Protein AF-A0A6A6Y8Z4-F1 (afdb_monomer)

Organism: NCBI:txid574789

Secondary structure (DSSP, 8-state):
-TTTTT--SHHHHHHHHHHHHHHHHHT---S-THHHHHHHHHHHHHHHHHHHH-S-EETTEEGGGHHHHTT-EESS--EE-TTS-TTSGGGEES-EE-TT-GGG-GGGGG-S-S-SEEE--SEEEES-TTS-EEEE----TTS-EE---TTSPPP-GGGT--TTS-S-EEEEEEEE-TT-EEEEEEETTEEEEEEEEE-TTS-EEEEESS-GGGS--TTSSSEEEEEEEEEE---PPPTTPPPPSSTT---SSEEEEETTEEEEEEEE-SS-TTTS---TT-EEEEEEEEEETTEEEEEEEEEEEHHHHHHT--EEEEEE-

pLDDT: mean 86.54, std 10.61, range [52.91, 98.44]

Solvent-accessible surface area (backbone atoms only — not comparable to full-atom values): 17840 Å² total; per-residue (Å²): 111,77,88,58,63,85,45,61,33,56,62,62,33,44,44,53,48,48,49,49,52,31,54,59,32,58,61,66,77,73,94,49,78,69,48,57,59,53,48,49,56,50,49,55,51,51,50,51,42,27,66,45,40,50,59,53,71,54,72,88,32,47,55,75,49,37,68,63,56,58,47,50,29,48,61,49,78,71,44,85,33,87,94,34,56,58,70,33,72,70,12,40,47,44,27,36,38,52,69,80,43,58,71,35,26,67,60,59,80,73,46,91,59,78,55,49,36,32,40,63,39,49,45,39,38,34,41,33,71,94,54,67,41,71,54,69,41,66,83,43,91,78,50,50,48,45,46,48,76,82,85,61,88,70,77,72,57,76,82,70,58,61,44,82,62,66,34,50,29,35,59,30,45,33,32,72,36,59,57,39,46,70,46,65,39,72,54,98,91,40,77,43,48,35,17,43,27,25,42,75,84,75,43,52,34,12,32,31,38,35,43,49,89,81,47,78,68,42,82,46,97,65,56,43,30,37,35,53,33,30,28,47,58,48,74,86,67,62,95,75,76,73,86,67,89,53,46,73,44,31,38,69,75,40,42,41,61,54,96,87,24,43,39,77,91,53,64,46,81,51,46,43,72,91,83,44,80,88,50,47,67,33,41,33,37,26,38,32,33,39,55,55,97,90,34,31,40,49,77,45,33,32,39,37,30,47,69,60,48,59,74,57,62,60,38,81,44,80,44,42,60

Mean predicted aligned error: 6.18 Å

Radius of gyration: 18.85 Å; Cα contacts (8 Å, |Δi|>4): 647; chains: 1; bounding box: 50×47×45 Å

Foldseek 3Di:
DVQLVPQQACLSLVVQLQLLQQVLLAVLDDDDPVNVVSVVVSVVSLVSSCVRHDADADQSFGLLPNLQQLQKFALDDWDAQPVGAQSHPNRIRHGIGRLPNQSLEVQNVPDPQLAFKEWQFQWKWAAAPVDIDIRGPDDDVRPSYHYDDPPDDDDPCVVVDHRHQRWIKTKFWKFWCAQKDWAFDADPVGTFQKTFIAHNVRFGFKMWRGGRVLDDDSNDPWTKMWTFTIFGFADDADPDDDDDPRQNREYHERWTNDPSHTDHPDHDDGGDCVVAPDDRGQKTKIFIWIDDPNAIRGSTIMIGGNVSVVVSPIDIDMHTD

Structure (mmCIF, N/CA/C/O backbone):
data_AF-A0A6A6Y8Z4-F1
#
_entry.id   AF-A0A6A6Y8Z4-F1
#
loop_
_atom_site.group_PDB
_atom_site.id
_atom_site.type_symbol
_atom_site.label_atom_id
_atom_site.label_alt_id
_atom_site.label_comp_id
_atom_site.label_asym_id
_atom_site.label_entity_id
_atom_site.label_seq_id
_atom_site.pdbx_PDB_ins_code
_atom_site.Cartn_x
_atom_site.Cartn_y
_atom_site.Cartn_z
_atom_site.occupancy
_atom_site.B_iso_or_equiv
_atom_site.auth_seq_id
_atom_site.auth_comp_id
_atom_site.auth_asym_id
_atom_site.auth_atom_id
_atom_site.pdbx_PDB_model_num
ATOM 1 N N . ASP A 1 1 ? 24.568 -4.209 -11.365 1.00 60.62 1 ASP A N 1
ATOM 2 C CA . ASP A 1 1 ? 24.314 -5.175 -10.286 1.00 60.62 1 ASP A CA 1
ATOM 3 C C . ASP A 1 1 ? 24.012 -6.552 -10.889 1.00 60.62 1 ASP A C 1
ATOM 5 O O . ASP A 1 1 ? 23.062 -6.636 -11.668 1.00 60.62 1 ASP A O 1
ATOM 9 N N . PRO A 1 2 ? 24.816 -7.594 -10.595 1.00 61.72 2 PRO A N 1
ATOM 10 C CA . PRO A 1 2 ? 24.561 -8.973 -11.021 1.00 61.72 2 PRO A CA 1
ATOM 11 C C . PRO A 1 2 ? 23.195 -9.511 -10.574 1.00 61.72 2 PRO A C 1
ATOM 13 O O . PRO A 1 2 ? 22.656 -10.394 -11.227 1.00 61.72 2 PRO A O 1
ATOM 16 N N . ALA A 1 3 ? 22.614 -8.973 -9.494 1.00 70.94 3 ALA A N 1
ATOM 17 C CA . ALA A 1 3 ? 21.293 -9.381 -9.014 1.00 70.94 3 ALA A CA 1
ATOM 18 C C . ALA A 1 3 ? 20.148 -8.981 -9.965 1.00 70.94 3 ALA A C 1
ATOM 20 O O . ALA A 1 3 ? 19.084 -9.588 -9.927 1.00 70.94 3 ALA A O 1
ATOM 21 N N . ILE A 1 4 ? 20.371 -7.985 -10.831 1.00 81.81 4 ILE A N 1
ATOM 22 C CA . ILE A 1 4 ? 19.391 -7.494 -11.817 1.00 81.81 4 ILE A CA 1
ATOM 23 C C . ILE A 1 4 ? 19.606 -8.169 -13.187 1.00 81.81 4 ILE A C 1
ATOM 25 O O . ILE A 1 4 ? 18.744 -8.126 -14.066 1.00 81.81 4 ILE A O 1
ATOM 29 N N . GLU A 1 5 ? 20.760 -8.807 -13.401 1.00 79.75 5 GLU A N 1
ATOM 30 C CA . GLU A 1 5 ? 21.051 -9.525 -14.643 1.00 79.75 5 GLU A CA 1
ATOM 31 C C . GLU A 1 5 ? 20.187 -10.789 -14.747 1.00 79.75 5 GLU A C 1
ATOM 33 O O . GLU A 1 5 ? 20.306 -11.713 -13.949 1.00 79.75 5 GLU A O 1
ATOM 38 N N . GLY A 1 6 ? 19.301 -10.827 -15.748 1.00 80.38 6 GLY A N 1
ATOM 39 C CA . GLY A 1 6 ? 18.381 -11.947 -15.985 1.00 80.38 6 GLY A CA 1
ATOM 40 C C . GLY A 1 6 ? 16.959 -11.738 -15.453 1.00 80.38 6 GLY A C 1
ATOM 41 O O . GLY A 1 6 ? 16.079 -12.543 -15.757 1.00 80.38 6 GLY A O 1
ATOM 42 N N . VAL A 1 7 ? 16.702 -10.644 -14.731 1.00 88.19 7 VAL A N 1
ATOM 43 C CA . VAL A 1 7 ? 15.339 -10.208 -14.400 1.00 88.19 7 VAL A CA 1
ATOM 44 C C . VAL A 1 7 ? 14.656 -9.742 -15.687 1.00 88.19 7 VAL A C 1
ATOM 46 O O . VAL A 1 7 ? 15.211 -8.906 -16.392 1.00 88.19 7 VAL A O 1
ATOM 49 N N . SER A 1 8 ? 13.487 -10.295 -16.017 1.00 88.31 8 SER A N 1
ATOM 50 C CA . SER A 1 8 ? 12.768 -9.996 -17.274 1.00 88.31 8 SER A CA 1
ATOM 51 C C . SER A 1 8 ? 11.246 -9.901 -17.126 1.00 88.31 8 SER A C 1
ATOM 53 O O . SER A 1 8 ? 10.531 -9.688 -18.105 1.00 88.31 8 SER A O 1
ATOM 55 N N . ASP A 1 9 ? 10.743 -10.054 -15.903 1.00 88.38 9 ASP A N 1
ATOM 56 C CA . ASP A 1 9 ? 9.337 -9.900 -15.560 1.00 88.38 9 ASP A CA 1
ATOM 57 C C . ASP A 1 9 ? 9.202 -9.228 -14.193 1.00 88.38 9 ASP A C 1
ATOM 59 O O . ASP A 1 9 ? 10.132 -9.220 -13.383 1.00 88.38 9 ASP A O 1
ATOM 63 N N . TRP A 1 10 ? 8.023 -8.670 -13.927 1.00 89.44 10 TRP A N 1
ATOM 64 C CA . TRP A 1 10 ? 7.759 -7.964 -12.678 1.00 89.44 10 TRP A CA 1
ATOM 65 C C . TRP A 1 10 ? 7.579 -8.872 -11.461 1.00 89.44 10 TRP A C 1
ATOM 67 O O . TRP A 1 10 ? 7.542 -8.351 -10.354 1.00 89.44 10 TRP A O 1
ATOM 77 N N . PHE A 1 11 ? 7.503 -10.198 -11.607 1.00 87.19 11 PHE A N 1
ATOM 78 C CA . PHE A 1 11 ? 7.512 -11.072 -10.433 1.00 87.19 11 PHE A CA 1
ATOM 79 C C . PHE A 1 11 ? 8.906 -11.078 -9.799 1.00 87.19 11 PHE A C 1
ATOM 81 O O . PHE A 1 11 ? 9.046 -10.764 -8.621 1.00 87.19 11 PHE A O 1
ATOM 88 N N . ALA A 1 12 ? 9.946 -11.349 -10.592 1.00 88.19 12 ALA A N 1
ATOM 89 C CA . ALA A 1 12 ? 11.328 -11.229 -10.128 1.00 88.19 12 ALA A CA 1
ATOM 90 C C . ALA A 1 12 ? 11.746 -9.757 -9.951 1.00 88.19 12 ALA A C 1
ATOM 92 O O . ALA A 1 12 ? 12.462 -9.409 -9.015 1.00 88.19 12 ALA A O 1
ATOM 93 N N . GLY A 1 13 ? 11.272 -8.876 -10.835 1.00 92.00 13 GLY A N 1
ATOM 94 C CA . GLY A 1 13 ? 11.601 -7.454 -10.806 1.00 92.00 13 GLY A CA 1
ATOM 95 C C . GLY A 1 13 ? 11.078 -6.739 -9.570 1.00 92.00 13 GLY A C 1
ATOM 96 O O . GLY A 1 13 ? 11.791 -5.901 -9.018 1.00 92.00 13 GLY A O 1
ATOM 97 N N . PHE A 1 14 ? 9.877 -7.087 -9.095 1.00 93.12 14 PHE A N 1
ATOM 98 C CA . PHE A 1 14 ? 9.344 -6.475 -7.884 1.00 93.12 14 PHE A CA 1
ATOM 99 C C . PHE A 1 14 ? 10.082 -6.935 -6.621 1.00 93.12 14 PHE A C 1
ATOM 101 O O . PHE A 1 14 ? 10.320 -6.106 -5.746 1.00 93.12 14 PHE A O 1
ATOM 108 N N . ASP A 1 15 ? 10.537 -8.192 -6.555 1.00 91.19 15 ASP A N 1
ATOM 109 C CA . ASP A 1 15 ? 11.403 -8.650 -5.461 1.00 91.19 15 ASP A CA 1
ATOM 110 C C . ASP A 1 15 ? 12.705 -7.824 -5.404 1.00 91.19 15 ASP A C 1
ATOM 112 O O . ASP A 1 15 ? 13.049 -7.250 -4.366 1.00 91.19 15 ASP A O 1
ATOM 116 N N . CYS A 1 16 ? 13.385 -7.654 -6.546 1.00 92.69 16 CYS A N 1
ATOM 117 C CA . CYS A 1 16 ? 14.573 -6.799 -6.628 1.00 92.69 16 CYS A CA 1
ATOM 118 C C . CYS A 1 16 ? 14.271 -5.344 -6.236 1.00 92.69 16 CYS A C 1
ATOM 120 O O . CYS A 1 16 ? 15.018 -4.737 -5.467 1.00 92.69 16 CYS A O 1
ATOM 122 N N . TYR A 1 17 ? 13.166 -4.786 -6.731 1.00 95.06 17 TYR A N 1
ATOM 123 C CA . TYR A 1 17 ? 12.719 -3.435 -6.401 1.00 95.06 17 TYR A CA 1
ATOM 124 C C . TYR A 1 17 ? 12.471 -3.262 -4.892 1.00 95.06 17 TYR A C 1
ATOM 126 O O . TYR A 1 17 ? 12.982 -2.316 -4.288 1.00 95.06 17 TYR A O 1
ATOM 134 N N . ASN A 1 18 ? 11.754 -4.192 -4.255 1.00 94.62 18 ASN A N 1
ATOM 135 C CA . ASN A 1 18 ? 11.492 -4.186 -2.816 1.00 94.62 18 ASN A CA 1
ATOM 136 C C . ASN A 1 18 ? 12.805 -4.232 -2.015 1.00 94.62 18 ASN A C 1
ATOM 138 O O . ASN A 1 18 ? 13.004 -3.430 -1.095 1.00 94.62 18 ASN A O 1
ATOM 142 N N . GLN A 1 19 ? 13.739 -5.110 -2.397 1.00 92.56 19 GLN A N 1
ATOM 143 C CA . GLN A 1 19 ? 15.064 -5.193 -1.777 1.00 92.56 19 GLN A CA 1
ATOM 144 C C . GLN A 1 19 ? 15.838 -3.875 -1.881 1.00 92.56 19 GLN A C 1
ATOM 146 O O . GLN A 1 19 ? 16.399 -3.419 -0.877 1.00 92.56 19 GLN A O 1
ATOM 151 N N . LEU A 1 20 ? 15.838 -3.239 -3.056 1.00 93.00 20 LEU A N 1
ATOM 152 C CA . LEU A 1 20 ? 16.504 -1.956 -3.280 1.00 93.00 20 LEU A CA 1
ATOM 153 C C . LEU A 1 20 ? 15.877 -0.845 -2.434 1.00 93.00 20 LEU A C 1
ATOM 155 O O . LEU A 1 20 ? 16.600 -0.169 -1.705 1.00 93.00 20 LEU A O 1
ATOM 159 N N . VAL A 1 21 ? 14.550 -0.682 -2.467 1.00 94.31 21 VAL A N 1
ATOM 160 C CA . VAL A 1 21 ? 13.845 0.365 -1.704 1.00 94.31 21 VAL A CA 1
ATOM 161 C C . VAL A 1 21 ? 14.032 0.175 -0.198 1.00 94.31 21 VAL A C 1
ATOM 163 O O . VAL A 1 21 ? 14.377 1.122 0.514 1.00 94.31 21 VAL A O 1
ATOM 166 N N . THR A 1 22 ? 13.872 -1.052 0.303 1.00 93.31 22 THR A N 1
ATOM 167 C CA . THR A 1 22 ? 14.029 -1.356 1.734 1.00 93.31 22 THR A CA 1
ATOM 168 C C . THR A 1 22 ? 15.466 -1.120 2.202 1.00 93.31 22 THR A C 1
ATOM 170 O O . THR A 1 22 ? 15.698 -0.618 3.305 1.00 93.31 22 THR A O 1
ATOM 173 N N . THR A 1 23 ? 16.453 -1.458 1.366 1.00 90.19 23 THR A N 1
ATOM 174 C CA . THR A 1 23 ? 17.873 -1.253 1.682 1.00 90.19 23 THR A CA 1
ATOM 175 C C . THR A 1 23 ? 18.251 0.221 1.632 1.00 90.19 23 THR A C 1
ATOM 177 O O . THR A 1 23 ? 18.909 0.702 2.553 1.00 90.19 23 THR A O 1
ATOM 180 N N . TYR A 1 24 ? 17.817 0.944 0.599 1.00 89.44 24 TYR A N 1
ATOM 181 C CA . TYR A 1 24 ? 18.100 2.365 0.420 1.00 89.44 24 TYR A CA 1
ATOM 182 C C . TYR A 1 24 ? 17.519 3.203 1.567 1.00 89.44 24 TYR A C 1
ATOM 184 O O . TYR A 1 24 ? 18.236 3.966 2.215 1.00 89.44 24 TYR A O 1
ATOM 192 N N . THR A 1 25 ? 16.240 3.000 1.896 1.00 90.00 25 THR A N 1
ATOM 193 C CA . THR A 1 25 ? 15.555 3.780 2.944 1.00 90.00 25 THR A CA 1
ATOM 194 C C . THR A 1 25 ? 16.053 3.471 4.360 1.00 90.00 25 THR A C 1
ATOM 196 O O . THR A 1 25 ? 16.032 4.339 5.229 1.00 90.00 25 THR A O 1
ATOM 199 N N . ASN A 1 26 ? 16.599 2.275 4.602 1.00 84.88 26 ASN A N 1
ATOM 200 C CA . ASN A 1 26 ? 17.231 1.903 5.875 1.00 84.88 26 ASN A CA 1
ATOM 201 C C . ASN A 1 26 ? 18.502 2.705 6.194 1.00 84.88 26 ASN A C 1
ATOM 203 O O . ASN A 1 26 ? 18.904 2.804 7.355 1.00 84.88 26 ASN A O 1
ATOM 207 N N . GLN A 1 27 ? 19.185 3.233 5.180 1.00 73.25 27 GLN A N 1
ATOM 208 C CA . GLN A 1 27 ? 20.483 3.871 5.384 1.00 73.25 27 GLN A CA 1
ATOM 209 C C . GLN A 1 27 ? 20.374 5.257 6.046 1.00 73.25 27 GLN A C 1
ATOM 211 O O . GLN A 1 27 ? 21.409 5.793 6.433 1.00 73.25 27 GLN A O 1
ATOM 216 N N . ASN A 1 28 ? 19.159 5.807 6.251 1.00 61.59 28 ASN A N 1
ATOM 217 C CA . ASN A 1 28 ? 18.898 7.071 6.971 1.00 61.59 28 ASN A CA 1
ATOM 218 C C . ASN A 1 28 ? 19.916 8.176 6.618 1.00 61.59 28 ASN A C 1
ATOM 220 O O . ASN A 1 28 ? 20.462 8.854 7.492 1.00 61.59 28 ASN A O 1
ATOM 224 N N . LEU A 1 29 ? 20.231 8.311 5.326 1.00 57.84 29 LEU A N 1
ATOM 225 C CA . LEU A 1 29 ? 21.347 9.130 4.860 1.00 57.84 29 LEU A CA 1
ATOM 226 C C . LEU A 1 29 ? 20.999 10.621 4.946 1.00 57.84 29 LEU A C 1
ATOM 228 O O . LEU A 1 29 ? 20.523 11.237 3.991 1.00 57.84 29 LEU A O 1
ATOM 232 N N . PHE A 1 30 ? 21.269 11.231 6.098 1.00 54.72 30 PHE A N 1
ATOM 233 C CA . PHE A 1 30 ? 21.283 12.683 6.245 1.00 54.72 30 PHE A CA 1
ATOM 234 C C . PHE A 1 30 ? 22.560 13.260 5.613 1.00 54.72 30 PHE A C 1
ATOM 236 O O . PHE A 1 30 ? 23.658 12.970 6.066 1.00 54.72 30 PHE A O 1
ATOM 243 N N . LYS A 1 31 ? 22.403 14.097 4.575 1.00 52.91 31 LYS A N 1
ATOM 244 C CA . LYS A 1 31 ? 23.390 15.052 4.007 1.00 52.91 31 LYS A CA 1
ATOM 245 C C . LYS A 1 31 ? 24.893 14.665 4.103 1.00 52.91 31 LYS A C 1
ATOM 247 O O . LYS A 1 31 ? 25.685 15.476 4.576 1.00 52.91 31 LYS A O 1
ATOM 252 N N . THR A 1 32 ? 25.311 13.499 3.595 1.00 59.94 32 THR A N 1
ATOM 253 C CA . THR A 1 32 ? 26.741 13.194 3.340 1.00 59.94 32 THR A CA 1
ATOM 254 C C . THR A 1 32 ? 27.042 13.084 1.837 1.00 59.94 32 THR A C 1
ATOM 256 O O . THR A 1 32 ? 26.131 12.796 1.060 1.00 59.94 32 THR A O 1
ATOM 259 N N . PRO A 1 33 ? 28.292 13.310 1.382 1.00 63.03 33 PRO A N 1
ATOM 260 C CA . PRO A 1 33 ? 28.694 13.099 -0.016 1.00 63.03 33 PRO A CA 1
ATOM 261 C C . PRO A 1 33 ? 28.480 11.663 -0.524 1.00 63.03 33 PRO A C 1
ATOM 263 O O . PRO A 1 33 ? 28.113 11.486 -1.683 1.00 63.03 33 PRO A O 1
ATOM 266 N N . GLU A 1 34 ? 28.612 10.649 0.342 1.00 67.62 34 GLU A N 1
ATOM 267 C CA . GLU A 1 34 ? 28.343 9.236 0.002 1.00 67.62 34 GLU A CA 1
ATOM 268 C C . GLU A 1 34 ? 26.883 9.000 -0.432 1.00 67.62 34 GLU A C 1
ATOM 270 O O . GLU A 1 34 ? 26.581 8.052 -1.161 1.00 67.62 34 GLU A O 1
ATOM 275 N N . ARG A 1 35 ? 25.965 9.897 -0.040 1.00 71.62 35 ARG A N 1
ATOM 276 C CA . ARG A 1 35 ? 24.559 9.856 -0.456 1.00 71.62 35 ARG A CA 1
ATOM 277 C C . ARG A 1 35 ? 24.393 10.036 -1.959 1.00 71.62 35 ARG A C 1
ATOM 279 O O . ARG A 1 35 ? 23.499 9.420 -2.522 1.00 71.62 35 ARG A O 1
ATOM 286 N N . VAL A 1 36 ? 25.194 10.891 -2.598 1.00 75.31 36 VAL A N 1
ATOM 287 C CA . VAL A 1 36 ? 25.018 11.203 -4.026 1.00 75.31 36 VAL A CA 1
ATOM 288 C C . VAL A 1 36 ? 25.350 9.977 -4.869 1.00 75.31 36 VAL A C 1
ATOM 290 O O . VAL A 1 36 ? 24.565 9.609 -5.735 1.00 75.31 36 VAL A O 1
ATOM 293 N N . GLU A 1 37 ? 26.454 9.295 -4.562 1.00 80.31 37 GLU A N 1
ATOM 294 C CA . GLU A 1 37 ? 26.823 8.044 -5.230 1.00 80.31 37 GLU A CA 1
ATOM 295 C C . GLU A 1 37 ? 25.798 6.936 -4.968 1.00 80.31 37 GLU A C 1
ATOM 297 O O . GLU A 1 37 ? 25.325 6.307 -5.912 1.00 80.31 37 GLU A O 1
ATOM 302 N N . THR A 1 38 ? 25.384 6.757 -3.710 1.00 82.00 38 THR A N 1
ATOM 303 C CA . THR A 1 38 ? 24.349 5.776 -3.343 1.00 82.00 38 THR A CA 1
ATOM 304 C C . THR A 1 38 ? 23.028 6.044 -4.071 1.00 82.00 38 THR A C 1
ATOM 306 O O . THR A 1 38 ? 22.387 5.112 -4.547 1.00 82.00 38 THR A O 1
ATOM 309 N N . LEU A 1 39 ? 22.620 7.313 -4.184 1.00 81.94 39 LEU A N 1
ATOM 310 C CA . LEU A 1 39 ? 21.404 7.714 -4.890 1.00 81.94 39 LEU A CA 1
ATOM 311 C C . LEU A 1 39 ? 21.510 7.434 -6.391 1.00 81.94 39 LEU A C 1
ATOM 313 O O . LEU A 1 39 ? 20.560 6.909 -6.955 1.00 81.94 39 LEU A O 1
ATOM 317 N N . MET A 1 40 ? 22.645 7.746 -7.025 1.00 85.06 40 MET A N 1
ATOM 318 C CA . MET A 1 40 ? 22.860 7.438 -8.444 1.00 85.06 40 MET A CA 1
ATOM 319 C C . MET A 1 40 ? 22.801 5.928 -8.689 1.00 85.06 40 MET A C 1
ATOM 321 O O . MET A 1 40 ? 22.022 5.480 -9.518 1.00 85.06 40 MET A O 1
ATOM 325 N N . GLN A 1 41 ? 23.518 5.130 -7.892 1.00 87.19 41 GLN A N 1
ATOM 326 C C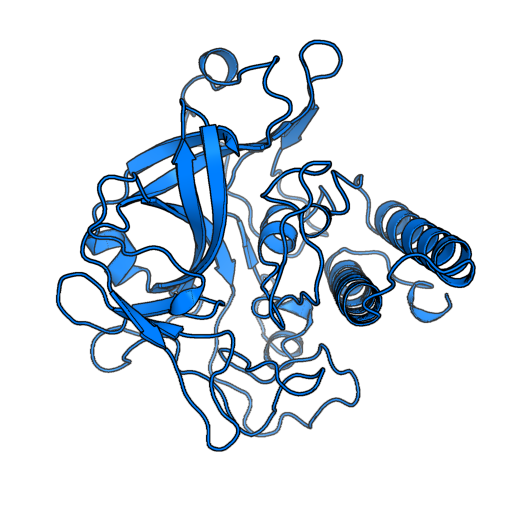A . GLN A 1 41 ? 23.494 3.666 -8.009 1.00 87.19 41 GLN A CA 1
ATOM 327 C C . GLN A 1 41 ? 22.091 3.080 -7.799 1.00 87.19 41 GLN A C 1
ATOM 329 O O . GLN A 1 41 ? 21.695 2.138 -8.490 1.00 87.19 41 GLN A O 1
ATOM 334 N N . PHE A 1 42 ? 21.339 3.625 -6.840 1.00 89.56 42 PHE A N 1
ATOM 335 C CA . PHE A 1 42 ? 19.958 3.235 -6.586 1.00 89.56 42 PHE A CA 1
ATOM 336 C C . PHE A 1 42 ? 19.050 3.581 -7.773 1.00 89.56 42 PHE A C 1
ATOM 338 O O . PHE A 1 42 ? 18.337 2.701 -8.253 1.00 89.56 42 PHE A O 1
ATOM 345 N N . SER A 1 43 ? 19.113 4.815 -8.281 1.00 90.00 43 SER A N 1
ATOM 346 C CA . SER A 1 43 ? 18.331 5.258 -9.440 1.00 90.00 43 SER A CA 1
ATOM 347 C C . SER A 1 43 ? 18.642 4.434 -10.689 1.00 90.00 43 SER A C 1
ATOM 349 O O . SER A 1 43 ? 17.716 3.894 -11.287 1.00 90.00 43 SER A O 1
ATOM 351 N N . ASP A 1 44 ? 19.923 4.228 -11.011 1.00 91.69 44 ASP A N 1
ATOM 352 C CA . ASP A 1 44 ? 20.360 3.409 -12.151 1.00 91.69 44 ASP A CA 1
ATOM 353 C C . ASP A 1 44 ? 19.822 1.971 -12.047 1.00 91.69 44 ASP A C 1
ATOM 355 O O . ASP A 1 44 ? 19.426 1.349 -13.034 1.00 91.69 44 ASP A O 1
ATOM 359 N N . SER A 1 45 ? 19.790 1.423 -10.828 1.00 93.25 45 SER A N 1
ATOM 360 C CA . SER A 1 45 ? 19.265 0.079 -10.573 1.00 93.25 45 SER A CA 1
ATOM 361 C C . SER A 1 45 ? 17.751 0.008 -10.775 1.00 93.25 45 SER A C 1
ATOM 363 O O . SER A 1 45 ? 17.262 -0.958 -11.364 1.00 93.25 45 SER A O 1
ATOM 365 N N . LEU A 1 46 ? 17.005 1.024 -10.326 1.00 91.94 46 LEU A N 1
ATOM 366 C CA . LEU A 1 46 ? 15.563 1.105 -10.555 1.00 91.94 46 LEU A CA 1
ATOM 367 C C . LEU A 1 46 ? 15.231 1.259 -12.043 1.00 91.94 46 LEU A C 1
ATOM 369 O O . LEU A 1 46 ? 14.334 0.573 -12.536 1.00 91.94 46 LEU A O 1
ATOM 373 N N . GLU A 1 47 ? 15.958 2.121 -12.755 1.00 91.94 47 GLU A N 1
ATOM 374 C CA . GLU A 1 47 ? 15.794 2.322 -14.197 1.00 91.94 47 GLU A CA 1
ATOM 375 C C . GLU A 1 47 ? 16.045 1.017 -14.951 1.00 91.94 47 GLU A C 1
ATOM 377 O O . GLU A 1 47 ? 15.190 0.587 -15.723 1.00 91.94 47 GLU A O 1
ATOM 382 N N . LYS A 1 48 ? 17.129 0.301 -14.628 1.00 93.94 48 LYS A N 1
ATOM 383 C CA . LYS A 1 48 ? 17.434 -0.997 -15.243 1.00 93.94 48 LYS A CA 1
ATOM 384 C C . LYS A 1 48 ? 16.344 -2.049 -15.002 1.00 93.94 48 LYS A C 1
ATOM 386 O O . LYS A 1 48 ? 16.031 -2.819 -15.908 1.00 93.94 48 LYS A O 1
ATOM 391 N N . ILE A 1 49 ? 15.754 -2.109 -13.803 1.00 92.88 49 ILE A N 1
ATOM 392 C CA . ILE A 1 49 ? 14.619 -3.014 -13.531 1.00 92.88 49 ILE A CA 1
ATOM 393 C C . ILE A 1 49 ? 13.417 -2.626 -14.396 1.00 92.88 49 ILE A C 1
ATOM 395 O O . ILE A 1 49 ? 12.801 -3.503 -15.003 1.00 92.88 49 ILE A O 1
ATOM 399 N N . SER A 1 50 ? 13.107 -1.329 -14.474 1.00 90.31 50 SER A N 1
ATOM 400 C CA . SER A 1 50 ? 11.999 -0.801 -15.274 1.00 90.31 50 SER A CA 1
ATOM 401 C C . SER A 1 50 ? 12.179 -1.097 -16.765 1.00 90.31 50 SER A C 1
ATOM 403 O O . SER A 1 50 ? 11.240 -1.544 -17.417 1.00 90.31 50 SER A O 1
ATOM 405 N N . GLU A 1 51 ? 13.389 -0.924 -17.299 1.00 90.56 51 GLU A N 1
ATOM 406 C CA . GLU A 1 51 ? 13.736 -1.259 -18.685 1.00 90.56 51 GLU A CA 1
ATOM 407 C C . GLU A 1 51 ? 13.582 -2.758 -18.964 1.00 90.56 51 GLU A C 1
ATOM 409 O O . GLU A 1 51 ? 12.967 -3.150 -19.956 1.00 90.56 51 GLU A O 1
ATOM 414 N N . ASN A 1 52 ? 14.104 -3.600 -18.070 1.00 91.44 52 ASN A N 1
ATOM 415 C CA . ASN A 1 52 ? 14.073 -5.051 -18.224 1.00 91.44 52 ASN A CA 1
ATOM 416 C C . ASN A 1 52 ? 12.655 -5.637 -18.139 1.00 91.44 52 ASN A C 1
ATOM 418 O O . ASN A 1 52 ? 12.330 -6.577 -18.865 1.00 91.44 52 ASN A O 1
ATOM 422 N N . CYS A 1 53 ? 11.830 -5.118 -17.227 1.00 89.81 53 CYS A N 1
ATOM 423 C CA . CYS A 1 53 ? 10.490 -5.645 -16.949 1.00 89.81 53 CYS A CA 1
ATOM 424 C C . CYS A 1 53 ? 9.388 -4.917 -17.738 1.00 89.81 53 CYS A C 1
ATOM 426 O O . CYS A 1 53 ? 8.264 -5.413 -17.828 1.00 89.81 53 CYS A O 1
ATOM 428 N N . GLY A 1 54 ? 9.709 -3.757 -18.317 1.00 88.06 54 GLY A N 1
ATOM 429 C CA . GLY A 1 54 ? 8.797 -2.878 -19.040 1.00 88.06 54 GLY A CA 1
ATOM 430 C C . GLY A 1 54 ? 8.017 -1.923 -18.131 1.00 88.06 54 GLY A C 1
ATOM 431 O O . GLY A 1 54 ? 7.642 -2.260 -17.011 1.00 88.06 54 GLY A O 1
ATOM 432 N N . GLY A 1 55 ? 7.709 -0.734 -18.648 1.00 86.81 55 GLY A N 1
ATOM 433 C CA . GLY A 1 55 ? 7.041 0.341 -17.908 1.00 86.81 55 GLY A CA 1
ATOM 434 C C . GLY A 1 55 ? 8.014 1.430 -17.458 1.00 86.81 55 GLY A C 1
ATOM 435 O O . GLY A 1 55 ? 9.225 1.315 -17.651 1.00 86.81 55 GLY A O 1
ATOM 436 N N . TYR A 1 56 ? 7.470 2.498 -16.880 1.00 90.31 56 TYR A N 1
ATOM 437 C CA . TYR A 1 56 ? 8.236 3.628 -16.353 1.00 90.31 56 TYR A CA 1
ATOM 438 C C . TYR A 1 56 ? 8.195 3.658 -14.823 1.00 90.31 56 TYR A C 1
ATOM 440 O O . TYR A 1 56 ? 7.413 2.947 -14.185 1.00 90.31 56 TYR A O 1
ATOM 448 N N . LEU A 1 57 ? 9.026 4.517 -14.235 1.00 91.19 57 LEU A N 1
ATOM 449 C CA . LEU A 1 57 ? 8.953 4.871 -12.824 1.00 91.19 57 LEU A CA 1
ATOM 450 C C . LEU A 1 57 ? 8.186 6.185 -12.668 1.00 91.19 57 LEU A C 1
ATOM 452 O O . LEU A 1 57 ? 8.503 7.178 -13.318 1.00 91.19 57 LEU A O 1
ATOM 456 N N . CYS A 1 58 ? 7.233 6.214 -11.743 1.00 89.50 58 CYS A N 1
ATOM 457 C CA . CYS A 1 58 ? 6.509 7.413 -11.351 1.00 89.50 58 CYS A CA 1
ATOM 458 C C . CYS A 1 58 ? 6.765 7.698 -9.870 1.00 89.50 58 CYS A C 1
ATOM 460 O O . CYS A 1 58 ? 6.373 6.915 -9.004 1.00 89.50 58 CYS A O 1
ATOM 462 N N . ASN A 1 59 ? 7.447 8.809 -9.566 1.00 90.19 59 ASN A N 1
ATOM 463 C CA . ASN A 1 59 ? 7.856 9.171 -8.201 1.00 90.19 59 ASN A CA 1
ATOM 464 C C . ASN A 1 59 ? 8.549 8.010 -7.456 1.00 90.19 59 ASN A C 1
ATOM 466 O O . ASN A 1 59 ? 8.293 7.783 -6.279 1.00 90.19 59 ASN A O 1
ATOM 470 N N . GLY A 1 60 ? 9.389 7.235 -8.147 1.00 91.69 60 GLY A N 1
ATOM 471 C CA . GLY A 1 60 ? 10.083 6.078 -7.574 1.00 91.69 60 GLY A CA 1
ATOM 472 C C . GLY A 1 60 ? 9.253 4.792 -7.465 1.00 91.69 60 GLY A C 1
ATOM 473 O O . GLY A 1 60 ? 9.784 3.804 -6.971 1.00 91.69 60 GLY A O 1
ATOM 474 N N . LEU A 1 61 ? 7.993 4.772 -7.925 1.00 95.38 61 LEU A N 1
ATOM 475 C CA . LEU A 1 61 ? 7.153 3.569 -7.997 1.00 95.38 61 LEU A CA 1
ATOM 476 C C . LEU A 1 61 ? 7.064 3.031 -9.440 1.00 95.38 61 LEU A C 1
ATOM 478 O O . LEU A 1 61 ? 6.840 3.823 -10.355 1.00 95.38 61 LEU A O 1
ATOM 482 N N . PRO A 1 62 ? 7.170 1.713 -9.677 1.00 94.75 62 PRO A N 1
ATOM 483 C CA . PRO A 1 62 ? 7.003 1.131 -11.007 1.00 94.75 62 PRO A CA 1
ATOM 484 C C . PRO A 1 62 ? 5.548 1.176 -11.479 1.00 94.75 62 PRO A C 1
ATOM 486 O O . PRO A 1 62 ? 4.659 0.589 -10.865 1.00 94.75 62 PRO A O 1
ATOM 489 N N . GLU A 1 63 ? 5.300 1.832 -12.612 1.00 92.81 63 GLU A N 1
ATOM 490 C CA . GLU A 1 63 ? 3.952 2.031 -13.151 1.00 92.81 63 GLU A CA 1
ATOM 491 C C . GLU A 1 63 ? 3.258 0.719 -13.515 1.00 92.81 63 GLU A C 1
ATOM 493 O O . GLU A 1 63 ? 2.061 0.562 -13.258 1.00 92.81 63 GLU A O 1
ATOM 498 N N . ALA A 1 64 ? 4.007 -0.237 -14.070 1.00 91.62 64 ALA A N 1
ATOM 499 C CA . ALA A 1 64 ? 3.493 -1.532 -14.513 1.00 91.62 64 ALA A CA 1
ATOM 500 C C . ALA A 1 64 ? 2.834 -2.332 -13.376 1.00 91.62 64 ALA A C 1
ATOM 502 O O . ALA A 1 64 ? 1.856 -3.038 -13.605 1.00 91.62 64 ALA A O 1
ATOM 503 N N . VAL A 1 65 ? 3.311 -2.153 -12.141 1.00 93.56 65 VAL A N 1
ATOM 504 C CA . VAL A 1 65 ? 2.789 -2.812 -10.934 1.00 93.56 65 VAL A CA 1
ATOM 505 C C . VAL A 1 65 ? 2.458 -1.805 -9.829 1.00 93.56 65 VAL A C 1
ATOM 507 O O . VAL A 1 65 ? 2.619 -2.099 -8.646 1.00 93.56 65 VAL A O 1
ATOM 510 N N . LEU A 1 66 ? 1.982 -0.609 -10.201 1.00 95.25 66 LEU A N 1
ATOM 511 C CA . LEU A 1 66 ? 1.724 0.488 -9.256 1.00 95.25 66 LEU A CA 1
ATOM 512 C C . LEU A 1 66 ? 0.780 0.075 -8.121 1.00 95.25 66 LEU A C 1
ATOM 514 O O . LEU A 1 66 ? 0.983 0.478 -6.987 1.00 95.25 66 LEU A O 1
ATOM 518 N N . ASP A 1 67 ? -0.216 -0.761 -8.405 1.00 95.00 67 ASP A N 1
ATOM 519 C CA . ASP A 1 67 ? -1.175 -1.296 -7.432 1.00 95.00 67 ASP A CA 1
ATOM 520 C C . ASP A 1 67 ? -0.491 -2.030 -6.272 1.00 95.00 67 ASP A C 1
ATOM 522 O O . ASP A 1 67 ? -0.937 -1.955 -5.128 1.00 95.00 67 ASP A O 1
ATOM 526 N N . LEU A 1 68 ? 0.600 -2.737 -6.579 1.00 95.00 68 LEU A N 1
ATOM 527 C CA . LEU A 1 68 ? 1.449 -3.432 -5.617 1.00 95.00 68 LEU A CA 1
ATOM 528 C C . LEU A 1 68 ? 2.491 -2.479 -5.017 1.00 95.00 68 LEU A C 1
ATOM 530 O O . LEU A 1 68 ? 2.722 -2.490 -3.810 1.00 95.00 68 LEU A O 1
ATOM 534 N N . ALA A 1 69 ? 3.085 -1.607 -5.835 1.00 96.38 69 ALA A N 1
ATOM 535 C CA . ALA A 1 69 ? 4.052 -0.606 -5.385 1.00 96.38 69 ALA A CA 1
ATOM 536 C C . ALA A 1 69 ? 3.444 0.412 -4.404 1.00 96.38 69 ALA A C 1
ATOM 538 O O . ALA A 1 69 ? 4.139 0.965 -3.556 1.00 96.38 69 ALA A O 1
ATOM 539 N N . LEU A 1 70 ? 2.134 0.638 -4.471 1.00 97.50 70 LEU A N 1
ATOM 540 C CA . LEU A 1 70 ? 1.385 1.428 -3.506 1.00 97.50 70 LEU A CA 1
ATOM 541 C C . LEU A 1 70 ? 1.200 0.700 -2.166 1.00 97.50 70 LEU A C 1
ATOM 543 O O . LEU A 1 70 ? 0.678 1.314 -1.249 1.00 97.50 70 LEU A O 1
ATOM 547 N N . LEU A 1 71 ? 1.643 -0.542 -1.971 1.00 97.12 71 LEU A N 1
ATOM 548 C CA . LEU A 1 71 ? 1.516 -1.253 -0.688 1.00 97.12 71 LEU A CA 1
ATOM 549 C C . LEU A 1 71 ? 2.743 -1.126 0.228 1.00 97.12 71 LEU A C 1
ATOM 551 O O . LEU A 1 71 ? 2.881 -1.896 1.178 1.00 97.12 71 LEU A O 1
ATOM 555 N N . TRP A 1 72 ? 3.630 -0.157 -0.025 1.00 97.00 72 TRP A N 1
ATOM 556 C CA . TRP A 1 72 ? 4.735 0.136 0.890 1.00 97.00 72 TRP A CA 1
ATOM 557 C C . TRP A 1 72 ? 4.220 0.526 2.289 1.00 97.00 72 TRP A C 1
ATOM 559 O O . TRP A 1 72 ? 3.169 1.154 2.433 1.00 97.00 72 TRP A O 1
ATOM 569 N N . ALA A 1 73 ? 4.959 0.174 3.333 1.00 95.75 73 ALA A N 1
ATOM 570 C CA . ALA A 1 73 ? 4.597 0.479 4.710 1.00 95.75 73 ALA A CA 1
ATOM 571 C C . ALA A 1 73 ? 5.795 1.014 5.509 1.00 95.75 73 ALA A C 1
ATOM 573 O O . ALA A 1 73 ? 6.944 0.684 5.195 1.00 95.75 73 ALA A O 1
ATOM 574 N N . PRO A 1 74 ? 5.545 1.818 6.557 1.00 93.44 74 PRO A N 1
ATOM 575 C CA . PRO A 1 74 ? 6.544 2.150 7.560 1.00 93.44 74 PRO A CA 1
ATOM 576 C C . PRO A 1 74 ? 7.194 0.893 8.156 1.00 93.44 74 PRO A C 1
ATOM 578 O O . PRO A 1 74 ? 6.531 0.004 8.686 1.00 93.44 74 PRO A O 1
ATOM 581 N N . ALA A 1 75 ? 8.522 0.857 8.128 1.00 91.56 75 ALA A N 1
ATOM 582 C CA . ALA A 1 75 ? 9.351 -0.113 8.846 1.00 91.56 75 ALA A CA 1
ATOM 583 C C . ALA A 1 75 ? 10.002 0.505 10.105 1.00 91.56 75 ALA A C 1
ATOM 585 O O . ALA A 1 75 ? 10.799 -0.137 10.792 1.00 91.56 75 ALA A O 1
ATOM 586 N N . GLY A 1 76 ? 9.653 1.759 10.396 1.00 88.12 76 GLY A N 1
ATOM 587 C CA . GLY A 1 76 ? 10.057 2.576 11.534 1.00 88.12 76 GLY A CA 1
ATOM 588 C C . GLY A 1 76 ? 9.377 3.952 11.448 1.00 88.12 76 GLY A C 1
ATOM 589 O O . GLY A 1 76 ? 8.559 4.160 10.551 1.00 88.12 76 GLY A O 1
ATOM 590 N N . PRO A 1 77 ? 9.691 4.897 12.353 1.00 88.00 77 PRO A N 1
ATOM 591 C CA . PRO A 1 77 ? 9.136 6.248 12.298 1.00 88.00 77 PRO A CA 1
ATOM 592 C C . PRO A 1 77 ? 9.457 6.948 10.972 1.00 88.00 77 PRO A C 1
ATOM 594 O O . PRO A 1 77 ? 10.607 6.921 10.526 1.00 88.00 77 PRO A O 1
ATOM 597 N N . LEU A 1 78 ? 8.453 7.598 10.378 1.00 90.38 78 LEU A N 1
ATOM 598 C CA . LEU A 1 78 ? 8.590 8.367 9.142 1.00 90.38 78 LEU A CA 1
ATOM 599 C C . LEU A 1 78 ? 8.377 9.861 9.396 1.00 90.38 78 LEU A C 1
ATOM 601 O O . LEU A 1 78 ? 7.569 10.260 10.233 1.00 90.38 78 LEU A O 1
ATOM 605 N N . VAL A 1 79 ? 9.082 10.690 8.632 1.00 90.25 79 VAL A N 1
ATOM 606 C CA . VAL A 1 79 ? 8.910 12.148 8.595 1.00 90.25 79 VAL A CA 1
ATOM 607 C C . VAL A 1 79 ? 8.528 12.553 7.179 1.00 90.25 79 VAL A C 1
ATOM 609 O O . VAL A 1 79 ? 9.147 12.089 6.223 1.00 90.25 79 VAL A O 1
ATOM 612 N N . ARG A 1 80 ? 7.517 13.413 7.025 1.00 90.31 80 ARG A N 1
ATOM 613 C CA . ARG A 1 80 ? 7.059 13.837 5.701 1.00 90.31 80 ARG A CA 1
ATOM 614 C C . ARG A 1 80 ? 8.116 14.682 4.981 1.00 90.31 80 ARG A C 1
ATOM 616 O O . ARG A 1 80 ? 8.737 15.557 5.580 1.00 90.31 80 ARG A O 1
ATOM 623 N N . ASN A 1 81 ? 8.300 14.397 3.697 1.00 88.00 81 ASN A N 1
ATOM 624 C CA . ASN A 1 81 ? 9.035 15.205 2.736 1.00 88.00 81 ASN A CA 1
ATOM 625 C C . ASN A 1 81 ? 8.034 15.814 1.741 1.00 88.00 81 ASN A C 1
ATOM 627 O O . ASN A 1 81 ? 7.464 15.094 0.918 1.00 88.00 81 ASN A O 1
ATOM 631 N N . ASP A 1 82 ? 7.817 17.125 1.826 1.00 84.56 82 ASP A N 1
ATOM 632 C CA . ASP A 1 82 ? 6.805 17.830 1.025 1.00 84.56 82 ASP A CA 1
ATOM 633 C C . ASP A 1 82 ? 7.210 18.008 -0.450 1.00 84.56 82 ASP A C 1
ATOM 635 O O . ASP A 1 82 ? 6.367 18.321 -1.287 1.00 84.56 82 ASP A O 1
ATOM 639 N N . ASP A 1 83 ? 8.473 17.729 -0.795 1.00 85.44 83 ASP A N 1
ATOM 640 C CA . ASP A 1 83 ? 8.978 17.756 -2.177 1.00 85.44 83 ASP A CA 1
ATOM 641 C C . ASP A 1 83 ? 8.472 16.570 -3.024 1.00 85.44 83 ASP A C 1
ATOM 643 O O . ASP A 1 83 ? 8.808 16.438 -4.203 1.00 85.44 83 ASP A O 1
ATOM 647 N N . SER A 1 84 ? 7.719 15.640 -2.433 1.00 88.94 84 SER A N 1
ATOM 648 C CA . SER A 1 84 ? 7.219 14.442 -3.108 1.00 88.94 84 SER A CA 1
ATOM 649 C C . SER A 1 84 ? 5.826 14.044 -2.604 1.00 88.94 84 SER A C 1
ATOM 651 O O . SER A 1 84 ? 5.445 14.352 -1.466 1.00 88.94 84 SER A O 1
ATOM 653 N N . PRO A 1 85 ? 5.020 13.375 -3.447 1.00 92.56 85 PRO A N 1
ATOM 654 C CA . PRO A 1 85 ? 3.629 13.095 -3.123 1.00 92.56 85 PRO A CA 1
ATOM 655 C C . PRO A 1 85 ? 3.476 12.078 -1.987 1.00 92.56 85 PRO A C 1
ATOM 657 O O . PRO A 1 85 ? 4.293 11.170 -1.826 1.00 92.56 85 PRO A O 1
ATOM 660 N N . SER A 1 86 ? 2.372 12.193 -1.239 1.00 93.12 86 SER A N 1
ATOM 661 C CA . SER A 1 86 ? 2.095 11.390 -0.033 1.00 93.12 86 SER A CA 1
ATOM 662 C C . SER A 1 86 ? 2.020 9.892 -0.321 1.00 93.12 86 SER A C 1
ATOM 664 O O . SER A 1 86 ? 2.352 9.061 0.525 1.00 93.12 86 SER A O 1
ATOM 666 N N . TRP A 1 87 ? 1.593 9.549 -1.538 1.00 94.94 87 TRP A N 1
ATOM 667 C CA . TRP A 1 87 ? 1.364 8.184 -1.978 1.00 94.94 87 TRP A CA 1
ATOM 668 C C . TRP A 1 87 ? 2.639 7.430 -2.366 1.00 94.94 87 TRP A C 1
ATOM 670 O O . TRP A 1 87 ? 2.603 6.198 -2.435 1.00 94.94 87 TRP A O 1
ATOM 680 N N . SER A 1 88 ? 3.760 8.130 -2.563 1.00 95.06 88 SER A N 1
ATOM 681 C CA . SER A 1 88 ? 5.067 7.526 -2.826 1.00 95.06 88 SER A CA 1
ATOM 682 C C . SER A 1 88 ? 5.908 7.449 -1.555 1.00 95.06 88 SER A C 1
ATOM 684 O O . SER A 1 88 ? 5.924 8.382 -0.756 1.00 95.06 88 SER A O 1
ATOM 686 N N . TRP A 1 89 ? 6.686 6.373 -1.409 1.00 94.88 89 TRP A N 1
ATOM 687 C CA . TRP A 1 89 ? 7.681 6.262 -0.341 1.00 94.88 89 TRP A CA 1
ATOM 688 C C . TRP A 1 89 ? 8.730 7.386 -0.409 1.00 94.88 89 TRP A C 1
ATOM 690 O O . TRP A 1 89 ? 9.290 7.752 0.618 1.00 94.88 89 TRP A O 1
ATOM 700 N N . ALA A 1 90 ? 8.969 7.983 -1.586 1.00 91.31 90 ALA A N 1
ATOM 701 C CA . ALA A 1 90 ? 9.897 9.107 -1.758 1.00 91.31 90 ALA A CA 1
ATOM 702 C C . ALA A 1 90 ? 9.416 10.399 -1.063 1.00 91.31 90 ALA A C 1
ATOM 704 O O . ALA A 1 90 ? 10.218 11.285 -0.752 1.00 91.31 90 ALA A O 1
ATOM 705 N N . GLY A 1 91 ? 8.114 10.482 -0.767 1.00 91.75 91 GLY A N 1
ATOM 706 C CA . GLY A 1 91 ? 7.498 11.517 0.063 1.00 91.75 91 GLY A CA 1
ATOM 707 C C . GLY A 1 91 ? 7.811 11.399 1.552 1.00 91.75 91 GLY A C 1
ATOM 708 O O . GLY A 1 91 ? 7.287 12.192 2.329 1.00 91.75 91 GLY A O 1
ATOM 709 N N . TRP A 1 92 ? 8.641 10.440 1.976 1.00 91.94 92 TRP A N 1
ATOM 710 C CA . TRP A 1 92 ? 8.895 10.156 3.385 1.00 91.94 92 TRP A CA 1
ATOM 711 C C . TRP A 1 92 ? 10.376 9.898 3.671 1.00 91.94 92 TRP A C 1
ATOM 713 O O . TRP A 1 92 ? 11.099 9.279 2.893 1.00 91.94 92 TRP A O 1
ATOM 723 N N . LEU A 1 93 ? 10.829 10.373 4.830 1.00 90.12 93 LEU A N 1
ATOM 724 C CA . LEU A 1 93 ? 12.150 10.111 5.386 1.00 90.12 93 LEU A CA 1
ATOM 725 C C . LEU A 1 93 ? 12.033 9.084 6.508 1.00 90.12 93 LEU A C 1
ATOM 727 O O . LEU A 1 93 ? 11.373 9.332 7.515 1.00 90.12 93 LEU A O 1
ATOM 731 N N . GLY A 1 94 ? 12.715 7.958 6.338 1.00 89.81 94 GLY A N 1
ATOM 732 C CA . GLY A 1 94 ? 12.750 6.842 7.276 1.00 89.81 94 GLY A CA 1
ATOM 733 C C . GLY A 1 94 ? 12.598 5.513 6.542 1.00 89.81 94 GLY A C 1
ATOM 734 O O . GLY A 1 94 ? 12.386 5.478 5.330 1.00 89.81 94 GLY A O 1
ATOM 735 N N . GLN A 1 95 ? 12.763 4.409 7.267 1.00 92.31 95 GLN A N 1
ATOM 736 C CA . GLN A 1 95 ? 12.776 3.083 6.658 1.00 92.31 95 GLN A CA 1
ATOM 737 C C . GLN A 1 95 ? 11.365 2.648 6.250 1.00 92.31 95 GLN A C 1
ATOM 739 O O . GLN A 1 95 ? 10.442 2.694 7.066 1.00 92.31 95 GLN A O 1
ATOM 744 N N . VAL A 1 96 ? 11.228 2.132 5.029 1.00 94.62 96 VAL A N 1
ATOM 745 C CA . VAL A 1 96 ? 10.002 1.485 4.540 1.00 94.62 96 VAL A CA 1
ATOM 746 C C . VAL A 1 96 ? 10.287 0.050 4.100 1.00 94.62 96 VAL A C 1
ATOM 748 O O . VAL A 1 96 ? 11.443 -0.333 3.909 1.00 94.62 96 VAL A O 1
ATOM 751 N N . ASN A 1 97 ? 9.236 -0.744 3.937 1.00 95.31 97 ASN A N 1
ATOM 752 C CA . ASN A 1 97 ? 9.279 -2.067 3.317 1.00 95.31 97 ASN A CA 1
ATOM 753 C C . ASN A 1 97 ? 7.947 -2.378 2.609 1.00 95.31 97 ASN A C 1
ATOM 755 O O . ASN A 1 97 ? 7.068 -1.521 2.532 1.00 95.31 97 ASN A O 1
ATOM 759 N N . TYR A 1 98 ? 7.792 -3.604 2.104 1.00 95.44 98 TYR A N 1
ATOM 760 C CA . TYR A 1 98 ? 6.541 -4.093 1.518 1.00 95.44 98 TYR A CA 1
ATOM 761 C C . TYR A 1 98 ? 6.090 -5.371 2.241 1.00 95.44 98 TYR A C 1
ATOM 763 O O . TYR A 1 98 ? 6.472 -6.471 1.846 1.00 95.44 98 TYR A O 1
ATOM 771 N N . PRO A 1 99 ? 5.306 -5.260 3.328 1.00 92.75 99 PRO A N 1
ATOM 772 C CA . PRO A 1 99 ? 4.897 -6.416 4.127 1.00 92.75 99 PRO A CA 1
ATOM 773 C C . PRO A 1 99 ? 3.814 -7.259 3.447 1.00 92.75 99 PRO A C 1
ATOM 775 O O . PRO A 1 99 ? 3.577 -8.393 3.846 1.00 92.75 99 PRO A O 1
ATOM 778 N N . PHE A 1 100 ? 3.147 -6.701 2.435 1.00 92.19 100 PHE A N 1
ATOM 779 C CA . PHE A 1 100 ? 2.122 -7.375 1.642 1.00 92.19 100 PHE A CA 1
ATOM 780 C C . PHE A 1 100 ? 2.634 -7.727 0.246 1.00 92.19 100 PHE A C 1
ATOM 782 O O . PHE A 1 100 ? 1.836 -7.836 -0.678 1.00 92.19 100 PHE A O 1
ATOM 789 N N . ASP A 1 101 ? 3.950 -7.864 0.073 1.00 91.62 101 ASP A N 1
ATOM 790 C CA . ASP A 1 101 ? 4.557 -8.267 -1.191 1.00 91.62 101 ASP A CA 1
ATOM 791 C C . ASP A 1 101 ? 4.486 -9.793 -1.380 1.00 91.62 101 ASP A C 1
ATOM 793 O O . ASP A 1 101 ? 5.272 -10.533 -0.788 1.00 91.62 101 ASP A O 1
ATOM 797 N N . PRO A 1 102 ? 3.597 -10.293 -2.251 1.00 87.00 102 PRO A N 1
ATOM 798 C CA . PRO A 1 102 ? 3.456 -11.724 -2.489 1.00 87.00 102 PRO A CA 1
ATOM 799 C C . PRO A 1 102 ? 4.676 -12.343 -3.192 1.00 87.00 102 PRO A C 1
ATOM 801 O O . PRO A 1 102 ? 4.870 -13.554 -3.101 1.00 87.00 102 PRO A O 1
ATOM 804 N N . THR A 1 103 ? 5.521 -11.558 -3.870 1.00 85.12 103 THR A N 1
ATOM 805 C CA . THR A 1 103 ? 6.729 -12.079 -4.539 1.00 85.12 103 THR A CA 1
ATOM 806 C C . THR A 1 103 ? 7.789 -12.541 -3.535 1.00 85.12 103 THR A C 1
ATOM 808 O O . THR A 1 103 ? 8.586 -13.425 -3.838 1.00 85.12 103 THR A O 1
ATOM 811 N N . ASN A 1 104 ? 7.724 -12.011 -2.310 1.00 85.94 104 ASN A N 1
ATOM 812 C CA . ASN A 1 104 ? 8.591 -12.333 -1.182 1.00 85.94 104 ASN A CA 1
ATOM 813 C C . ASN A 1 104 ? 7.977 -13.358 -0.206 1.00 85.94 104 ASN A C 1
ATOM 815 O O . ASN A 1 104 ? 8.576 -13.651 0.835 1.00 85.94 104 ASN A O 1
ATOM 819 N N . CYS A 1 105 ? 6.803 -13.916 -0.535 1.00 83.62 105 CYS A N 1
ATOM 820 C CA . CYS A 1 105 ? 6.124 -14.938 0.257 1.00 83.62 105 CYS A CA 1
ATOM 821 C C . CYS A 1 105 ? 6.448 -16.349 -0.279 1.00 83.62 105 CYS A C 1
ATOM 823 O O . CYS A 1 105 ? 5.977 -16.732 -1.355 1.00 83.62 105 CYS A O 1
ATOM 825 N N . PRO A 1 106 ? 7.203 -17.174 0.467 1.00 72.88 106 PRO A N 1
ATOM 826 C CA . PRO A 1 106 ? 7.711 -18.445 -0.037 1.00 72.88 106 PRO A CA 1
ATOM 827 C C . PRO A 1 106 ? 6.635 -19.493 -0.332 1.00 72.88 106 PRO A C 1
ATOM 829 O O . PRO A 1 106 ? 6.848 -20.361 -1.180 1.00 72.88 106 PRO A O 1
ATOM 832 N N . ASP A 1 107 ? 5.470 -19.402 0.309 1.00 71.75 107 ASP A N 1
ATOM 833 C CA . ASP A 1 107 ? 4.354 -20.311 0.039 1.00 71.75 107 ASP A CA 1
ATOM 834 C C . ASP A 1 107 ? 3.790 -20.138 -1.369 1.00 71.75 107 ASP A C 1
ATOM 836 O O . ASP A 1 107 ? 3.281 -21.090 -1.962 1.00 71.75 107 ASP A O 1
ATOM 840 N N . LEU A 1 108 ? 3.910 -18.937 -1.937 1.00 72.50 108 LEU A N 1
ATOM 841 C CA . LEU A 1 108 ? 3.406 -18.650 -3.273 1.00 72.50 108 LEU A CA 1
ATOM 842 C C . LEU A 1 108 ? 4.319 -19.213 -4.370 1.00 72.50 108 LEU A C 1
ATOM 844 O O . LEU A 1 108 ? 3.853 -19.435 -5.486 1.00 72.50 108 LEU A O 1
ATOM 848 N N . HIS A 1 109 ? 5.580 -19.547 -4.064 1.00 67.56 109 HIS A N 1
ATOM 849 C CA . HIS A 1 109 ? 6.497 -20.163 -5.031 1.00 67.56 109 HIS A CA 1
ATOM 850 C C . HIS A 1 109 ? 6.130 -21.612 -5.398 1.00 67.56 109 HIS A C 1
ATOM 852 O O . HIS A 1 109 ? 6.617 -22.120 -6.407 1.00 67.56 109 HIS A O 1
ATOM 858 N N . GLY A 1 110 ? 5.278 -22.275 -4.606 1.00 58.50 110 GLY A N 1
ATOM 859 C CA . GLY A 1 110 ? 4.784 -23.636 -4.860 1.00 58.50 110 GLY A CA 1
ATOM 860 C C . GLY A 1 110 ? 3.278 -23.726 -5.114 1.00 58.50 110 GLY A C 1
ATOM 861 O O . GLY A 1 110 ? 2.755 -24.829 -5.263 1.00 58.50 110 GLY A O 1
ATOM 862 N N . ALA A 1 111 ? 2.567 -22.595 -5.132 1.00 61.94 111 ALA A N 1
ATOM 863 C CA . ALA A 1 111 ? 1.128 -22.587 -5.342 1.00 61.94 111 ALA A CA 1
ATOM 864 C C . ALA A 1 111 ? 0.784 -23.033 -6.773 1.00 61.94 111 ALA A C 1
ATOM 866 O O . ALA A 1 111 ? 1.373 -22.570 -7.748 1.00 61.94 111 ALA A O 1
ATOM 867 N N . ASN A 1 112 ? -0.243 -23.879 -6.908 1.00 60.25 112 ASN A N 1
ATOM 868 C CA . ASN A 1 112 ? -0.801 -24.259 -8.213 1.00 60.25 112 ASN A CA 1
ATOM 869 C C . ASN A 1 112 ? -1.477 -23.077 -8.935 1.00 60.25 112 ASN A C 1
ATOM 871 O O . ASN A 1 112 ? -1.857 -23.201 -10.099 1.00 60.25 112 ASN A O 1
ATOM 875 N N . SER A 1 113 ? -1.666 -21.945 -8.246 1.00 66.31 113 SER A N 1
ATOM 876 C CA . SER A 1 113 ? -2.258 -20.746 -8.826 1.00 66.31 113 SER A CA 1
ATOM 877 C C . SER A 1 113 ? -1.276 -20.053 -9.770 1.00 66.31 113 SER A C 1
ATOM 879 O O . SER A 1 113 ? -0.135 -19.735 -9.427 1.00 66.31 113 SER A O 1
ATOM 881 N N . THR A 1 114 ? -1.740 -19.746 -10.977 1.00 75.50 114 THR A N 1
ATOM 882 C CA . THR A 1 114 ? -1.013 -18.867 -11.898 1.00 75.50 114 THR A CA 1
ATOM 883 C C . THR A 1 114 ? -1.042 -17.410 -11.438 1.00 75.50 114 THR A C 1
ATOM 885 O O . THR A 1 114 ? -0.168 -16.654 -11.854 1.00 75.50 114 THR A O 1
ATOM 888 N N . LEU A 1 115 ? -1.985 -17.043 -10.563 1.00 84.25 115 LEU A N 1
ATOM 889 C CA . LEU A 1 115 ? -2.214 -15.692 -10.053 1.00 84.25 115 LEU A CA 1
ATOM 890 C C . LEU A 1 115 ? -1.805 -15.576 -8.586 1.00 84.25 115 LEU A C 1
ATOM 892 O O . LEU A 1 115 ? -2.183 -16.411 -7.762 1.00 84.25 115 LEU A O 1
ATOM 896 N N . TRP A 1 116 ? -1.092 -14.507 -8.257 1.00 84.56 116 TRP A N 1
ATOM 897 C CA . TRP A 1 116 ? -0.673 -14.195 -6.886 1.00 84.56 116 TRP A CA 1
ATOM 898 C C . TRP A 1 116 ? -1.251 -12.868 -6.376 1.00 84.56 116 TRP A C 1
ATOM 900 O O . TRP A 1 116 ? -1.244 -12.608 -5.173 1.00 84.56 116 TRP A O 1
ATOM 910 N N . PHE A 1 117 ? -1.803 -12.053 -7.276 1.00 91.31 117 PHE A N 1
ATOM 911 C CA . PHE A 1 117 ? -2.357 -10.742 -6.966 1.00 91.31 117 PHE A CA 1
ATOM 912 C C . PHE A 1 117 ? -3.494 -10.395 -7.922 1.00 91.31 117 PHE A C 1
ATOM 914 O O . PHE A 1 117 ? -3.459 -10.754 -9.102 1.00 91.31 117 PHE A O 1
ATOM 921 N N . LYS A 1 118 ? -4.495 -9.687 -7.406 1.00 93.75 118 LYS A N 1
ATOM 922 C CA . LYS A 1 118 ? -5.553 -9.064 -8.202 1.00 93.75 118 LYS A CA 1
ATOM 923 C C . LYS A 1 118 ? -5.561 -7.579 -7.916 1.00 93.75 118 LYS A C 1
ATOM 925 O O . LYS A 1 118 ? -5.661 -7.199 -6.755 1.00 93.75 118 LYS A O 1
ATOM 930 N N . SER A 1 119 ? -5.473 -6.750 -8.941 1.00 94.88 119 SER A N 1
ATOM 931 C CA . SER A 1 119 ? -5.798 -5.336 -8.799 1.00 94.88 119 SER A CA 1
ATOM 932 C C . SER A 1 119 ? -7.315 -5.153 -8.868 1.00 94.88 119 SER A C 1
ATOM 934 O O . SER A 1 119 ? -8.007 -5.848 -9.607 1.00 94.88 119 SER A O 1
ATOM 936 N N . GLU A 1 120 ? -7.820 -4.203 -8.091 1.00 95.44 120 GLU A N 1
ATOM 937 C CA . GLU A 1 120 ? -9.206 -3.727 -8.121 1.00 95.44 120 GLU A CA 1
ATOM 938 C C . GLU A 1 120 ? -9.315 -2.387 -8.875 1.00 95.44 120 GLU A C 1
ATOM 940 O O . GLU A 1 120 ? -10.397 -1.809 -8.999 1.00 95.44 120 GLU A O 1
ATOM 945 N N . ILE A 1 121 ? -8.191 -1.880 -9.396 1.00 94.19 121 ILE A N 1
ATOM 946 C CA . ILE A 1 121 ? -8.097 -0.618 -10.125 1.00 94.19 121 ILE A CA 1
ATOM 947 C C . ILE A 1 121 ? -8.048 -0.893 -11.626 1.00 94.19 121 ILE A C 1
ATOM 949 O O . ILE A 1 121 ? -7.360 -1.793 -12.101 1.00 94.19 121 ILE A O 1
ATOM 953 N N . ARG A 1 122 ? -8.783 -0.092 -12.399 1.00 91.19 122 ARG A N 1
ATOM 954 C CA . ARG A 1 122 ? -8.811 -0.192 -13.869 1.00 91.19 122 ARG A CA 1
ATOM 955 C C . ARG A 1 122 ? -7.828 0.737 -14.550 1.00 91.19 122 ARG A C 1
ATOM 957 O O . ARG A 1 122 ? -7.260 0.397 -15.581 1.00 91.19 122 ARG A O 1
ATOM 964 N N . GLU A 1 123 ? -7.639 1.917 -13.992 1.00 92.25 123 GLU A N 1
ATOM 965 C CA . GLU A 1 123 ? -6.694 2.888 -14.510 1.00 92.25 123 GLU A CA 1
ATOM 966 C C . GLU A 1 123 ? -6.309 3.887 -13.432 1.00 92.25 123 GLU A C 1
ATOM 968 O O . GLU A 1 123 ? -7.079 4.160 -12.510 1.00 92.25 123 GLU A O 1
ATOM 973 N N . PHE A 1 124 ? -5.096 4.407 -13.569 1.00 93.38 124 PHE A N 1
ATOM 974 C CA . PHE A 1 124 ? -4.609 5.543 -12.808 1.00 93.38 124 PHE A CA 1
ATOM 975 C C . PHE A 1 124 ? -4.368 6.702 -13.762 1.00 93.38 124 PHE A C 1
ATOM 977 O O . PHE A 1 124 ? -3.807 6.506 -14.840 1.00 93.38 124 PHE A O 1
ATOM 984 N N . HIS A 1 125 ? -4.733 7.903 -13.342 1.00 92.00 125 HIS A N 1
ATOM 985 C CA . HIS A 1 125 ? -4.430 9.141 -14.039 1.00 92.00 125 HIS A CA 1
ATOM 986 C C . HIS A 1 125 ? -3.389 9.920 -13.241 1.00 92.00 125 HIS A C 1
ATOM 988 O O . HIS A 1 125 ? -3.471 10.045 -12.018 1.00 92.00 125 HIS A O 1
ATOM 994 N N . LEU A 1 126 ? -2.385 10.402 -13.957 1.00 89.19 126 LEU A N 1
ATOM 995 C CA . LEU A 1 126 ? -1.196 11.075 -13.463 1.00 89.19 126 LEU A CA 1
ATOM 996 C C . LEU A 1 126 ? -0.850 12.234 -14.401 1.00 89.19 126 LEU A C 1
ATOM 998 O O . LEU A 1 126 ? -1.382 12.351 -15.506 1.00 89.19 126 LEU A O 1
ATOM 1002 N N . GLY A 1 127 ? 0.109 13.053 -13.981 1.00 77.94 127 GLY A N 1
ATOM 1003 C CA . GLY A 1 127 ? 0.624 14.155 -14.786 1.00 77.94 127 GLY A CA 1
ATOM 1004 C C . GLY A 1 127 ? -0.155 15.454 -14.599 1.00 77.94 127 GLY A C 1
ATOM 1005 O O . GLY A 1 127 ? -1.107 15.539 -13.824 1.00 77.94 127 GLY A O 1
ATOM 1006 N N . CYS A 1 128 ? 0.325 16.494 -15.272 1.00 74.12 128 CYS A N 1
ATOM 1007 C CA . CYS A 1 128 ? -0.291 17.817 -15.303 1.00 74.12 128 CYS A CA 1
ATOM 1008 C C . CYS A 1 128 ? -0.952 18.075 -16.666 1.00 74.12 128 CYS A C 1
ATOM 1010 O O . CYS A 1 128 ? -0.815 17.271 -17.586 1.00 74.12 128 CYS A O 1
ATOM 1012 N N . GLU A 1 129 ? -1.615 19.221 -16.827 1.00 70.56 129 GLU A N 1
ATOM 1013 C CA . GLU A 1 129 ? -2.370 19.575 -18.035 1.00 70.56 129 GLU A CA 1
ATOM 1014 C C . GLU A 1 129 ? -1.516 19.510 -19.307 1.00 70.56 129 GLU A C 1
ATOM 1016 O O . GLU A 1 129 ? -1.995 19.107 -20.364 1.00 70.56 129 GLU A O 1
ATOM 1021 N N . SER A 1 130 ? -0.227 19.841 -19.205 1.00 77.81 130 SER A N 1
ATOM 1022 C CA . SER A 1 130 ? 0.694 19.812 -20.342 1.00 77.81 130 SER A CA 1
ATOM 1023 C C . SER A 1 130 ? 1.222 18.419 -20.691 1.00 77.81 130 SER A C 1
ATOM 1025 O O . SER A 1 130 ? 1.765 18.240 -21.781 1.00 77.81 130 SER A O 1
ATOM 1027 N N . SER A 1 131 ? 1.092 17.440 -19.794 1.00 81.81 131 SER A N 1
ATOM 1028 C CA . SER A 1 131 ? 1.580 16.073 -19.992 1.00 81.81 131 SER A CA 1
ATOM 1029 C C . SER A 1 131 ? 0.739 15.065 -19.195 1.00 81.81 131 SER A C 1
ATOM 1031 O O . SER A 1 131 ? 1.268 14.414 -18.283 1.00 81.81 131 SER A O 1
ATOM 1033 N N . PRO A 1 132 ? -0.565 14.930 -19.501 1.00 84.75 132 PRO A N 1
ATOM 1034 C CA . PRO A 1 132 ? -1.413 13.955 -18.837 1.00 84.75 132 PRO A CA 1
ATOM 1035 C C . PRO A 1 132 ? -0.951 12.542 -19.193 1.00 84.75 132 PRO A C 1
ATOM 1037 O O . PRO A 1 132 ? -0.600 12.246 -20.337 1.00 84.75 132 PRO A O 1
ATOM 1040 N N . HIS A 1 133 ? -0.979 11.656 -18.208 1.00 87.25 133 HIS A N 1
ATOM 1041 C CA . HIS A 1 133 ? -0.563 10.268 -18.341 1.00 87.25 133 HIS A CA 1
ATOM 1042 C C . HIS A 1 133 ? -1.626 9.358 -17.741 1.00 87.25 133 HIS A C 1
ATOM 1044 O O . HIS A 1 133 ? -2.117 9.601 -16.643 1.00 87.25 133 HIS A O 1
ATOM 1050 N N . THR A 1 134 ? -2.019 8.314 -18.463 1.00 90.50 134 THR A N 1
ATOM 1051 C CA . THR A 1 134 ? -2.992 7.334 -17.965 1.00 90.50 134 THR A CA 1
ATOM 1052 C C . THR A 1 134 ? -2.375 5.951 -18.013 1.00 90.50 134 THR A C 1
ATOM 1054 O O . THR A 1 134 ? -2.070 5.432 -19.086 1.00 90.50 134 THR A O 1
ATOM 1057 N N . ILE A 1 135 ? -2.241 5.333 -16.844 1.00 90.56 135 ILE A N 1
ATOM 1058 C CA . ILE A 1 135 ? -1.784 3.957 -16.709 1.00 90.56 135 ILE A CA 1
ATOM 1059 C C . ILE A 1 135 ? -3.014 3.059 -16.723 1.00 90.56 135 ILE A C 1
ATOM 1061 O O . ILE A 1 135 ? -3.725 2.943 -15.724 1.00 90.56 135 ILE A O 1
ATOM 1065 N N . ARG A 1 136 ? -3.269 2.422 -17.865 1.00 89.69 136 ARG A N 1
ATOM 1066 C CA . ARG A 1 136 ? -4.375 1.473 -18.023 1.00 89.69 136 ARG A CA 1
ATOM 1067 C C . ARG A 1 136 ? -3.973 0.093 -17.522 1.00 89.69 136 ARG A C 1
ATOM 1069 O O . ARG A 1 136 ? -2.920 -0.424 -17.886 1.00 89.69 136 ARG A O 1
ATOM 1076 N N . ARG A 1 137 ? -4.839 -0.519 -16.720 1.00 88.69 137 ARG A N 1
ATOM 1077 C CA . ARG A 1 137 ? -4.670 -1.870 -16.186 1.00 88.69 137 ARG A CA 1
ATOM 1078 C C . ARG A 1 137 ? -5.240 -2.876 -17.172 1.00 88.69 137 ARG A C 1
ATOM 1080 O O . ARG A 1 137 ? -6.342 -3.394 -17.018 1.00 88.69 137 ARG A O 1
ATOM 1087 N N . THR A 1 138 ? -4.495 -3.091 -18.249 1.00 80.19 138 THR A N 1
ATOM 1088 C CA . THR A 1 138 ? -4.809 -4.102 -19.258 1.00 80.19 138 THR A CA 1
ATOM 1089 C C . THR A 1 138 ? -4.172 -5.432 -18.895 1.00 80.19 138 THR A C 1
ATOM 1091 O O . THR A 1 138 ? -3.055 -5.471 -18.386 1.00 80.19 138 THR A O 1
ATOM 1094 N N . GLN A 1 139 ? -4.872 -6.526 -19.190 1.00 72.56 139 GLN A N 1
ATOM 1095 C CA . GLN A 1 139 ? -4.344 -7.876 -19.018 1.00 72.56 139 GLN A CA 1
ATOM 1096 C C . GLN A 1 139 ? -3.052 -8.044 -19.826 1.00 72.56 139 GLN A C 1
ATOM 1098 O O . GLN A 1 139 ? -3.079 -8.013 -21.054 1.00 72.56 139 GLN A O 1
ATOM 1103 N N . GLU A 1 140 ? -1.936 -8.225 -19.125 1.00 72.50 140 GLU A N 1
ATOM 1104 C CA . GLU A 1 140 ? -0.628 -8.497 -19.711 1.00 72.50 140 GLU A CA 1
ATOM 1105 C C . GLU A 1 140 ? -0.212 -9.903 -19.266 1.00 72.50 140 GLU A C 1
ATOM 1107 O O . GLU A 1 140 ? 0.092 -10.088 -18.092 1.00 72.50 140 GLU A O 1
ATOM 1112 N N . PRO A 1 141 ? -0.176 -10.914 -20.153 1.00 63.12 141 PRO A N 1
ATOM 1113 C CA . PRO A 1 141 ? 0.012 -12.315 -19.754 1.00 63.12 141 PRO A CA 1
ATOM 1114 C C . PRO A 1 141 ? 1.304 -12.603 -18.975 1.00 63.12 141 PRO A C 1
ATOM 1116 O O . PRO A 1 141 ? 1.398 -13.613 -18.278 1.00 63.12 141 PRO A O 1
ATOM 1119 N N . LYS A 1 142 ? 2.316 -11.738 -19.114 1.00 71.94 142 LYS A N 1
ATOM 1120 C CA . LYS A 1 142 ? 3.578 -11.819 -18.365 1.00 71.94 142 LYS A CA 1
ATOM 1121 C C . LYS A 1 142 ? 3.432 -11.336 -16.922 1.00 71.94 142 LYS A C 1
ATOM 1123 O O . LYS A 1 142 ? 4.147 -11.806 -16.040 1.00 71.94 142 LYS A O 1
ATOM 1128 N N . LEU A 1 143 ? 2.500 -10.418 -16.676 1.00 73.75 143 LEU A N 1
ATOM 1129 C CA . LEU A 1 143 ? 2.098 -10.004 -15.345 1.00 73.75 143 LEU A CA 1
ATOM 1130 C C . LEU A 1 143 ? 1.125 -11.063 -14.833 1.00 73.75 143 LEU A C 1
ATOM 1132 O O . LEU A 1 143 ? -0.019 -11.151 -15.260 1.00 73.75 143 LEU A O 1
ATOM 1136 N N . ARG A 1 144 ? 1.580 -11.902 -13.903 1.00 82.94 144 ARG A N 1
ATOM 1137 C CA . ARG A 1 144 ? 0.753 -12.893 -13.186 1.00 82.94 144 ARG A CA 1
ATOM 1138 C C . ARG A 1 144 ? -0.204 -12.211 -12.175 1.00 82.94 144 ARG A C 1
ATOM 1140 O O . ARG A 1 144 ? -0.384 -12.673 -11.047 1.00 82.94 144 ARG A O 1
ATOM 1147 N N . ILE A 1 145 ? -0.786 -11.094 -12.606 1.00 88.31 145 ILE A N 1
ATOM 1148 C CA . ILE A 1 145 ? -1.697 -10.193 -11.912 1.00 88.31 145 ILE A CA 1
ATOM 1149 C C . ILE A 1 145 ? -3.011 -10.180 -12.690 1.00 88.31 145 ILE A C 1
ATOM 1151 O O . ILE A 1 145 ? -3.020 -9.971 -13.900 1.00 88.31 145 ILE A O 1
ATOM 1155 N N . GLU A 1 146 ? -4.125 -10.372 -11.994 1.00 91.00 146 GLU A N 1
ATOM 1156 C CA . GLU A 1 146 ? -5.450 -10.176 -12.582 1.00 91.00 146 GLU A CA 1
ATOM 1157 C C . GLU A 1 146 ? -5.840 -8.696 -12.497 1.00 91.00 146 GLU A C 1
ATOM 1159 O O . GLU A 1 146 ? -5.737 -8.091 -11.429 1.00 91.00 146 GLU A O 1
ATOM 1164 N N . TYR A 1 147 ? -6.311 -8.126 -13.604 1.00 90.56 147 TYR A N 1
ATOM 1165 C CA . TYR A 1 147 ? -6.874 -6.777 -13.662 1.00 90.56 147 TYR A CA 1
ATOM 1166 C C . TYR A 1 147 ? -8.378 -6.818 -13.967 1.00 90.56 147 TYR A C 1
ATOM 1168 O O . TYR A 1 147 ? -8.821 -7.720 -14.691 1.00 90.56 147 TYR A O 1
ATOM 1176 N N . PRO A 1 148 ? -9.175 -5.852 -13.473 1.00 86.62 148 PRO A N 1
ATOM 1177 C CA . PRO A 1 148 ? -10.614 -5.854 -13.700 1.00 86.62 148 PRO A CA 1
ATOM 1178 C C . PRO A 1 148 ? -10.956 -5.739 -15.190 1.00 86.62 148 PRO A C 1
ATOM 1180 O O . PRO A 1 148 ? -10.336 -4.977 -15.935 1.00 86.62 148 PRO A O 1
ATOM 1183 N N . GLU A 1 149 ? -11.978 -6.471 -15.630 1.00 80.25 149 GLU A N 1
ATOM 1184 C CA . GLU A 1 149 ? -12.443 -6.397 -17.013 1.00 80.25 149 GLU A CA 1
ATOM 1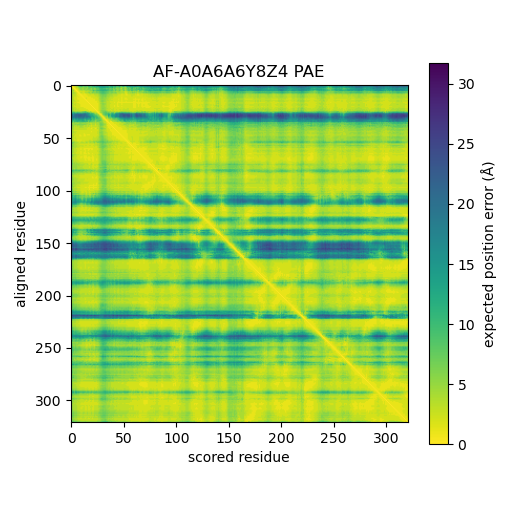185 C C . GLU A 1 149 ? -13.098 -5.043 -17.322 1.00 80.25 149 GLU A C 1
ATOM 1187 O O . GLU A 1 149 ? -13.761 -4.422 -16.485 1.00 80.25 149 GLU A O 1
ATOM 1192 N N . TYR A 1 150 ? -12.977 -4.598 -18.576 1.00 68.19 150 TYR A N 1
ATOM 1193 C CA . TYR A 1 150 ? -13.555 -3.330 -19.031 1.00 68.19 150 TYR A CA 1
ATOM 1194 C C . TYR A 1 150 ? -15.073 -3.384 -19.289 1.00 68.19 150 TYR A C 1
ATOM 1196 O O . TYR A 1 150 ? -15.648 -2.411 -19.773 1.00 68.19 150 TYR A O 1
ATOM 1204 N N . ASN A 1 151 ? -15.722 -4.501 -18.954 1.00 61.84 151 ASN A N 1
ATOM 1205 C CA . ASN A 1 151 ? -17.079 -4.842 -19.385 1.00 61.84 151 ASN A CA 1
ATOM 1206 C C . ASN A 1 151 ? -18.190 -4.031 -18.692 1.00 61.84 151 ASN A C 1
ATOM 1208 O O . ASN A 1 151 ? -19.311 -3.985 -19.194 1.00 61.84 151 ASN A O 1
ATOM 1212 N N . GLU A 1 152 ? -17.888 -3.349 -17.585 1.00 58.88 152 GLU A N 1
ATOM 1213 C CA . GLU A 1 152 ? -18.795 -2.367 -16.985 1.00 58.88 152 GLU A CA 1
ATOM 1214 C C . GLU A 1 152 ? -18.464 -0.946 -17.470 1.00 58.88 152 GLU A C 1
ATOM 1216 O O . GLU A 1 152 ? -17.288 -0.558 -17.443 1.00 58.88 152 GLU A O 1
ATOM 1221 N N . PRO A 1 153 ? -19.455 -0.128 -17.869 1.00 58.84 153 PRO A N 1
ATOM 1222 C CA . PRO A 1 153 ? -19.211 1.277 -18.161 1.00 58.84 153 PRO A CA 1
ATOM 1223 C C . PRO A 1 153 ? -18.705 1.979 -16.894 1.00 58.84 153 PRO A C 1
ATOM 1225 O O . PRO A 1 153 ? -19.370 1.983 -15.856 1.00 58.84 153 PRO A O 1
ATOM 1228 N N . LEU A 1 154 ? -17.506 2.557 -16.975 1.00 63.25 154 LEU A N 1
ATOM 1229 C CA . LEU A 1 154 ? -17.076 3.554 -16.000 1.00 63.25 154 LEU A CA 1
ATOM 1230 C C . LEU A 1 154 ? -17.858 4.845 -16.270 1.00 63.25 154 LEU A C 1
ATOM 1232 O O . LEU A 1 154 ? -18.118 5.142 -17.439 1.00 63.25 154 LEU A O 1
ATOM 1236 N N . PRO A 1 155 ? -18.224 5.618 -15.231 1.00 64.50 155 PRO A N 1
ATOM 1237 C CA . PRO A 1 155 ? -18.499 7.038 -15.423 1.00 64.50 155 PRO A CA 1
ATOM 1238 C C . PRO A 1 155 ? -17.334 7.654 -16.201 1.00 64.50 155 PRO A C 1
ATOM 1240 O O . PRO A 1 155 ? -16.191 7.249 -15.971 1.00 64.50 155 PRO A O 1
ATOM 1243 N N . ASP A 1 156 ? -17.613 8.572 -17.127 1.00 61.03 156 ASP A N 1
ATOM 1244 C CA . ASP A 1 156 ? -16.554 9.191 -17.920 1.00 61.03 156 ASP A CA 1
ATOM 1245 C C . ASP A 1 156 ? -15.570 9.891 -16.976 1.00 61.03 156 ASP A C 1
ATOM 1247 O O . ASP A 1 156 ? -15.905 10.877 -16.319 1.00 61.03 156 ASP A O 1
ATOM 1251 N N . ALA A 1 157 ? -14.374 9.317 -16.834 1.00 59.19 157 ALA A N 1
ATOM 1252 C CA . ALA A 1 157 ? -13.372 9.829 -15.912 1.00 59.19 157 ALA A CA 1
ATOM 1253 C C . ALA A 1 157 ? -12.846 11.190 -16.382 1.00 59.19 157 ALA A C 1
ATOM 1255 O O . ALA A 1 157 ? -12.288 11.921 -15.570 1.00 59.19 157 ALA A O 1
ATOM 1256 N N . SER A 1 158 ? -13.052 11.562 -17.656 1.00 62.00 158 SER A N 1
ATOM 1257 C CA . SER A 1 158 ? -12.606 12.849 -18.195 1.00 62.00 158 SER A CA 1
ATOM 1258 C C . SER A 1 158 ? -13.142 14.045 -17.417 1.00 62.00 158 SER A C 1
ATOM 1260 O O . SER A 1 158 ? -12.435 15.040 -17.297 1.00 62.00 158 SER A O 1
ATOM 1262 N N . ASP A 1 159 ? -14.364 13.945 -16.890 1.00 63.00 159 ASP A N 1
ATOM 1263 C CA . ASP A 1 159 ? -15.015 15.044 -16.174 1.00 63.00 159 ASP A CA 1
ATOM 1264 C C . ASP A 1 159 ? -14.542 15.157 -14.715 1.00 63.00 159 ASP A C 1
ATOM 1266 O O . ASP A 1 159 ? -14.682 16.217 -14.105 1.00 63.00 159 ASP A O 1
ATOM 1270 N N . GLU A 1 160 ? -13.981 14.080 -14.149 1.00 72.88 160 GLU A N 1
ATOM 1271 C CA . GLU A 1 160 ? -13.496 14.045 -12.760 1.00 72.88 160 GLU A CA 1
ATOM 1272 C C . GLU A 1 160 ? -11.974 14.185 -12.642 1.00 72.88 160 GLU A C 1
ATOM 1274 O O . GLU A 1 160 ? -11.489 14.662 -11.614 1.00 72.88 160 GLU A O 1
ATOM 1279 N N . VAL A 1 161 ? -11.218 13.807 -13.679 1.00 75.75 161 VAL A N 1
ATOM 1280 C CA . VAL A 1 161 ? -9.763 13.982 -13.718 1.00 75.75 161 VAL A CA 1
ATOM 1281 C C . VAL A 1 161 ? -9.444 15.472 -13.708 1.00 75.75 161 VAL A C 1
ATOM 1283 O O . VAL A 1 161 ? -9.737 16.180 -14.666 1.00 75.75 161 VAL A O 1
ATOM 1286 N N . ASP A 1 162 ? -8.793 15.944 -12.645 1.00 71.88 162 ASP A N 1
ATOM 1287 C CA . ASP A 1 162 ? -8.253 17.300 -12.595 1.00 71.88 162 ASP A CA 1
ATOM 1288 C C . ASP A 1 162 ? -6.870 17.311 -13.269 1.00 71.88 162 ASP A C 1
ATOM 1290 O O . ASP A 1 162 ? -5.892 16.850 -12.660 1.00 71.88 162 ASP A O 1
ATOM 1294 N N . PRO A 1 163 ? -6.741 17.835 -14.503 1.00 64.25 163 PRO A N 1
ATOM 1295 C CA . PRO A 1 163 ? -5.460 17.880 -15.195 1.00 64.25 163 PRO A CA 1
ATOM 1296 C C . PRO A 1 163 ? -4.457 18.802 -14.488 1.00 64.25 163 PRO A C 1
ATOM 1298 O O . PRO A 1 163 ? -3.259 18.686 -14.712 1.00 64.25 163 PRO A O 1
ATOM 1301 N N . ASN A 1 164 ? -4.886 19.695 -13.595 1.00 63.88 164 ASN A N 1
ATOM 1302 C CA . ASN A 1 164 ? -4.005 20.655 -12.927 1.00 63.88 164 ASN A CA 1
ATOM 1303 C C . ASN A 1 164 ? -3.421 20.140 -11.608 1.00 63.88 164 ASN A C 1
ATOM 1305 O O . ASN A 1 164 ? -2.651 20.843 -10.951 1.00 63.88 164 ASN A O 1
ATOM 1309 N N . SER A 1 165 ? -3.789 18.929 -11.189 1.00 65.88 165 SER A N 1
ATOM 1310 C CA . SER A 1 165 ? -3.601 18.521 -9.801 1.00 65.88 165 SER A CA 1
ATOM 1311 C C . SER A 1 165 ? -2.205 17.967 -9.487 1.00 65.88 165 SER A C 1
ATOM 1313 O O . SER A 1 165 ? -1.782 18.060 -8.335 1.00 65.88 165 SER A O 1
ATOM 1315 N N . GLY A 1 166 ? -1.478 17.410 -10.469 1.00 78.06 166 GLY A N 1
ATOM 1316 C CA . GLY A 1 166 ? -0.192 16.724 -10.235 1.00 78.06 166 GLY A CA 1
ATOM 1317 C C . GLY A 1 166 ? -0.298 15.500 -9.306 1.00 78.06 166 GLY A C 1
ATOM 1318 O O . GLY A 1 166 ? 0.711 14.998 -8.818 1.00 78.06 166 GLY A O 1
ATOM 1319 N N . THR A 1 167 ? -1.523 15.043 -9.043 1.00 89.06 167 THR A N 1
ATOM 1320 C CA . THR A 1 167 ? -1.894 13.974 -8.106 1.00 89.06 167 THR A CA 1
ATOM 1321 C C . THR A 1 167 ? -2.078 12.638 -8.806 1.00 89.06 167 THR A C 1
ATOM 1323 O O . THR A 1 167 ? -2.333 12.588 -10.010 1.00 89.06 167 THR A O 1
ATOM 1326 N N . LEU A 1 168 ? -2.051 11.560 -8.028 1.00 93.75 168 LEU A N 1
ATOM 1327 C CA . LEU A 1 168 ? -2.483 10.237 -8.463 1.00 93.75 168 LEU A CA 1
ATOM 1328 C C . LEU A 1 168 ? -4.004 10.135 -8.332 1.00 93.75 168 LEU A C 1
ATOM 1330 O O . LEU A 1 168 ? -4.541 10.254 -7.234 1.00 93.75 168 LEU A O 1
ATOM 1334 N N . GLN A 1 169 ? -4.704 9.902 -9.439 1.00 93.94 169 GLN A N 1
ATOM 1335 C CA . GLN A 1 169 ? -6.167 9.901 -9.472 1.00 93.94 169 GLN A CA 1
ATOM 1336 C C . GLN A 1 169 ? -6.708 8.578 -10.002 1.00 93.94 169 GLN A C 1
ATOM 1338 O O . GLN A 1 169 ? -6.168 8.038 -10.965 1.00 93.94 169 GLN A O 1
ATOM 1343 N N . PHE A 1 170 ? -7.750 8.029 -9.381 1.00 94.12 170 PHE A N 1
ATOM 1344 C CA . PHE A 1 170 ? -8.336 6.757 -9.811 1.00 94.12 170 PHE A CA 1
ATOM 1345 C C . PHE A 1 170 ? -9.719 6.519 -9.207 1.00 94.12 170 PHE A C 1
ATOM 1347 O O . PHE A 1 170 ? -10.041 6.958 -8.102 1.00 94.12 170 PHE A O 1
ATOM 1354 N N . TRP A 1 171 ? -10.532 5.747 -9.925 1.00 93.44 171 TRP A N 1
ATOM 1355 C CA . TRP A 1 171 ? -11.782 5.208 -9.404 1.00 93.44 171 TRP A CA 1
ATOM 1356 C C . TRP A 1 171 ? -11.534 3.964 -8.561 1.00 93.44 171 TRP A C 1
ATOM 1358 O O . TRP A 1 171 ? -10.885 3.023 -9.013 1.00 93.44 171 TRP A O 1
ATOM 1368 N N . THR A 1 172 ? -12.144 3.911 -7.380 1.00 95.94 172 THR A N 1
ATOM 1369 C CA . THR A 1 172 ? -12.162 2.702 -6.552 1.00 95.94 172 THR A CA 1
ATOM 1370 C C . THR A 1 172 ? -13.419 2.627 -5.681 1.00 95.94 172 THR A C 1
ATOM 1372 O O . THR A 1 172 ? -14.267 3.520 -5.702 1.00 95.94 172 THR A O 1
ATOM 1375 N N . GLN A 1 173 ? -13.573 1.541 -4.930 1.00 97.12 173 GLN A N 1
ATOM 1376 C CA . GLN A 1 173 ? -14.497 1.467 -3.810 1.00 97.12 173 GLN A CA 1
ATOM 1377 C C . GLN A 1 173 ? -13.852 2.047 -2.547 1.00 97.12 173 GLN A C 1
ATOM 1379 O O . GLN A 1 173 ? -12.702 1.740 -2.229 1.00 97.12 173 GLN A O 1
ATOM 1384 N N . THR A 1 174 ? -14.611 2.834 -1.788 1.00 97.88 174 THR A N 1
AT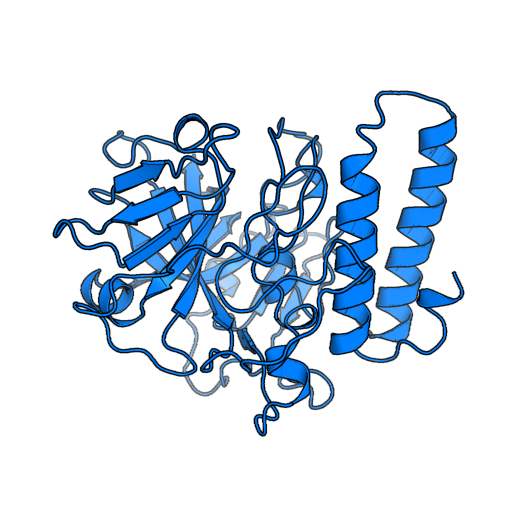OM 1385 C CA . THR A 1 174 ? -14.207 3.327 -0.472 1.00 97.88 174 THR A CA 1
ATOM 1386 C C . THR A 1 174 ? -15.247 3.016 0.600 1.00 97.88 174 THR A C 1
ATOM 1388 O O . THR A 1 174 ? -16.447 2.916 0.327 1.00 97.88 174 THR A O 1
ATOM 1391 N N . ILE A 1 175 ? -14.778 2.872 1.838 1.00 97.44 175 ILE A N 1
ATOM 1392 C CA . ILE A 1 175 ? -15.605 2.829 3.051 1.00 97.44 175 ILE A CA 1
ATOM 1393 C C . ILE A 1 175 ? -15.130 3.912 4.020 1.00 97.44 175 ILE A C 1
ATOM 1395 O O . ILE A 1 175 ? -13.953 4.274 4.042 1.00 97.44 175 ILE A O 1
ATOM 1399 N N . SER A 1 176 ? -16.033 4.432 4.850 1.00 95.25 176 SER A N 1
ATOM 1400 C CA . SER A 1 176 ? -15.641 5.364 5.912 1.00 95.25 176 SER A CA 1
ATOM 1401 C C . SER A 1 176 ? -14.855 4.635 7.001 1.00 95.25 176 SER A C 1
ATOM 1403 O O . SER A 1 176 ? -15.275 3.568 7.448 1.00 95.25 176 SER A O 1
ATOM 1405 N N . ALA A 1 177 ? -13.762 5.243 7.471 1.00 95.00 177 ALA A N 1
ATOM 1406 C CA . ALA A 1 177 ? -13.013 4.738 8.622 1.00 95.00 177 ALA A CA 1
ATOM 1407 C C . ALA A 1 177 ? -13.681 5.082 9.968 1.00 95.00 177 ALA A C 1
ATOM 1409 O O . ALA A 1 177 ? -13.243 4.620 11.016 1.00 95.00 177 ALA A O 1
ATOM 1410 N N . ARG A 1 178 ? -14.763 5.874 9.968 1.00 92.88 178 ARG A N 1
ATOM 1411 C CA . ARG A 1 178 ? -15.443 6.313 11.192 1.00 92.88 178 ARG A CA 1
ATOM 1412 C C . ARG A 1 178 ? -15.935 5.132 12.032 1.00 92.88 178 ARG A C 1
ATOM 1414 O O . ARG A 1 178 ? -16.622 4.248 11.519 1.00 92.88 178 ARG A O 1
ATOM 1421 N N . GLY A 1 179 ? -15.652 5.172 13.334 1.00 91.44 179 GLY A N 1
ATOM 1422 C CA . GLY A 1 179 ? -16.043 4.138 14.295 1.00 91.44 179 GLY A CA 1
ATOM 1423 C C . GLY A 1 179 ? -15.222 2.849 14.213 1.00 91.44 179 GLY A C 1
ATOM 1424 O O . GLY A 1 179 ? -15.521 1.902 14.936 1.00 91.44 179 GLY A O 1
ATOM 1425 N N . TRP A 1 180 ? -14.219 2.785 13.336 1.00 94.50 180 TRP A N 1
ATOM 1426 C CA . TRP A 1 180 ? -13.205 1.739 13.389 1.00 94.50 180 TRP A CA 1
ATOM 1427 C C . TRP A 1 180 ? -12.203 2.069 14.495 1.00 94.50 180 TRP A C 1
ATOM 1429 O O . TRP A 1 180 ? -12.010 3.233 14.844 1.00 94.50 180 TRP A O 1
ATOM 1439 N N . VAL A 1 181 ? -11.560 1.045 15.043 1.00 94.06 181 VAL A N 1
ATOM 1440 C CA . VAL A 1 181 ? -10.562 1.181 16.107 1.00 94.06 181 VAL A CA 1
ATOM 1441 C C . VAL A 1 181 ? -9.277 0.497 15.665 1.00 94.06 181 VAL A C 1
ATOM 1443 O O . VAL A 1 181 ? -9.310 -0.584 15.077 1.00 94.06 181 VAL A O 1
ATOM 1446 N N . VAL A 1 182 ? -8.149 1.145 15.941 1.00 93.88 182 VAL A N 1
ATOM 1447 C CA . VAL A 1 182 ? -6.817 0.581 15.737 1.00 93.88 182 VAL A CA 1
ATOM 1448 C C . VAL A 1 182 ? -6.257 0.201 17.095 1.00 93.88 182 VAL A C 1
ATOM 1450 O O . VAL A 1 182 ? -6.191 1.044 17.981 1.00 93.88 182 VAL A O 1
ATOM 1453 N N . GLU A 1 183 ? -5.863 -1.056 17.263 1.00 94.00 183 GLU A N 1
ATOM 1454 C CA . GLU A 1 183 ? -5.303 -1.556 18.517 1.00 94.00 183 GLU A CA 1
ATOM 1455 C C . GLU A 1 183 ? -3.825 -1.894 18.319 1.00 94.00 183 GLU A C 1
ATOM 1457 O O . GLU A 1 183 ? -3.478 -2.863 17.634 1.00 94.00 183 GLU A O 1
ATOM 1462 N N . GLN A 1 184 ? -2.938 -1.095 18.920 1.00 93.56 184 GLN A N 1
ATOM 1463 C CA . GLN A 1 184 ? -1.498 -1.296 18.807 1.00 93.56 184 GLN A CA 1
ATOM 1464 C C . GLN A 1 184 ? -1.065 -2.678 19.295 1.00 93.56 184 GLN A C 1
ATOM 1466 O O . GLN A 1 184 ? -1.208 -3.020 20.475 1.00 93.56 184 GLN A O 1
ATOM 1471 N N . LEU A 1 185 ? -0.379 -3.419 18.426 1.00 90.94 185 LEU A N 1
ATOM 1472 C CA . LEU A 1 185 ? 0.269 -4.660 18.826 1.00 90.94 185 LEU A CA 1
ATOM 1473 C C . LEU A 1 185 ? 1.586 -4.392 19.543 1.00 90.94 185 LEU A C 1
ATOM 1475 O O . LEU A 1 185 ? 2.335 -3.461 19.225 1.00 90.94 185 LEU A O 1
ATOM 1479 N N . LYS A 1 186 ? 1.864 -5.231 20.539 1.00 88.94 186 LYS A N 1
ATOM 1480 C CA . LYS A 1 186 ? 3.060 -5.152 21.375 1.00 88.94 186 LYS A CA 1
ATOM 1481 C C . LYS A 1 186 ? 3.724 -6.514 21.455 1.00 88.94 186 LYS A C 1
ATOM 1483 O O . LYS A 1 186 ? 3.056 -7.538 21.577 1.00 88.94 186 LYS A O 1
ATOM 1488 N N . ARG A 1 187 ? 5.049 -6.492 21.452 1.00 86.00 187 ARG A N 1
ATOM 1489 C CA . ARG A 1 187 ? 5.926 -7.630 21.717 1.00 86.00 187 ARG A CA 1
ATOM 1490 C C . ARG A 1 187 ? 6.759 -7.357 22.963 1.00 86.00 187 ARG A C 1
ATOM 1492 O O . ARG A 1 187 ? 6.723 -6.265 23.529 1.00 86.00 187 ARG A O 1
ATOM 1499 N N . SER A 1 188 ? 7.524 -8.355 23.394 1.00 81.12 188 SER A N 1
ATOM 1500 C CA . SER A 1 188 ? 8.444 -8.230 24.533 1.00 81.12 188 SER A CA 1
ATOM 1501 C C . SER A 1 188 ? 9.484 -7.117 24.343 1.00 81.12 188 SER A C 1
ATOM 1503 O O . SER A 1 188 ? 9.906 -6.505 25.320 1.00 81.12 188 SER A O 1
ATOM 1505 N N . SER A 1 189 ? 9.862 -6.832 23.095 1.00 80.94 189 SER A N 1
ATOM 1506 C CA . SER A 1 189 ? 10.785 -5.770 22.679 1.00 80.94 189 SER A CA 1
ATOM 1507 C C . SER A 1 189 ? 10.152 -4.374 22.596 1.00 80.94 189 SER A C 1
ATOM 1509 O O . SER A 1 189 ? 10.888 -3.391 22.533 1.00 80.94 189 SER A O 1
ATOM 1511 N N . GLY A 1 190 ? 8.819 -4.261 22.607 1.00 84.75 190 GLY A N 1
ATOM 1512 C CA . GLY A 1 190 ? 8.102 -2.992 22.473 1.00 84.75 190 GLY A CA 1
ATOM 1513 C C . GLY A 1 190 ? 6.968 -3.026 21.447 1.00 84.75 190 GLY A C 1
ATOM 1514 O O . GLY A 1 190 ? 6.444 -4.083 21.098 1.00 84.75 190 GLY A O 1
ATOM 1515 N N . GLN A 1 191 ? 6.549 -1.843 20.995 1.00 85.88 191 GLN A N 1
ATOM 1516 C CA . GLN A 1 191 ? 5.554 -1.696 19.927 1.00 85.88 191 GLN A CA 1
ATOM 1517 C C . GLN A 1 191 ? 6.161 -2.052 18.565 1.00 85.88 191 GLN A C 1
ATOM 1519 O O . GLN A 1 191 ? 7.332 -1.771 18.309 1.00 85.88 191 GLN A O 1
ATOM 1524 N N . ILE A 1 192 ? 5.339 -2.616 17.683 1.00 88.38 192 ILE A N 1
ATOM 1525 C CA . ILE A 1 192 ? 5.693 -2.918 16.289 1.00 88.38 192 ILE A CA 1
ATOM 1526 C C . ILE A 1 192 ? 4.883 -2.027 15.334 1.00 88.38 192 ILE A C 1
ATOM 1528 O O . ILE A 1 192 ? 3.798 -1.594 15.720 1.00 88.38 192 ILE A O 1
ATOM 1532 N N . PRO A 1 193 ? 5.351 -1.752 14.101 1.00 90.12 193 PRO A N 1
ATOM 1533 C CA . PRO A 1 193 ? 4.607 -0.961 13.110 1.00 90.12 193 PRO A CA 1
ATOM 1534 C C . PRO A 1 193 ? 3.468 -1.785 12.473 1.00 90.12 193 PRO A C 1
ATOM 1536 O O . PRO A 1 193 ? 3.387 -1.956 11.260 1.00 90.12 193 PRO A O 1
ATOM 1539 N N . CYS A 1 194 ? 2.637 -2.391 13.317 1.00 92.94 194 CYS A N 1
ATOM 1540 C CA . CYS A 1 194 ? 1.475 -3.182 12.951 1.00 92.94 194 CYS A CA 1
ATOM 1541 C C . CYS A 1 194 ? 0.463 -3.131 14.098 1.00 92.94 194 CYS A C 1
ATOM 1543 O O . CYS A 1 194 ? 0.821 -3.289 15.270 1.00 92.94 194 CYS A O 1
ATOM 1545 N N . SER A 1 195 ? -0.798 -2.917 13.753 1.00 93.88 195 SER A N 1
ATOM 1546 C CA . SER A 1 195 ? -1.907 -2.803 14.694 1.00 93.88 195 SER A CA 1
ATOM 1547 C C . SER A 1 195 ? -3.098 -3.614 14.194 1.00 93.88 195 SER A C 1
ATOM 1549 O O . SER A 1 195 ? -3.325 -3.687 12.985 1.00 93.88 195 SER A O 1
ATOM 1551 N N . HIS A 1 196 ? -3.879 -4.204 15.100 1.00 95.69 196 HIS A N 1
ATOM 1552 C CA . HIS A 1 196 ? -5.150 -4.817 14.714 1.00 95.69 196 HIS A CA 1
ATOM 1553 C C . HIS A 1 196 ? -6.151 -3.737 14.314 1.00 95.69 196 HIS A C 1
ATOM 1555 O O . HIS A 1 196 ? -6.191 -2.652 14.895 1.00 95.69 196 HIS A O 1
ATOM 1561 N N . LEU A 1 197 ? -6.995 -4.068 13.346 1.00 96.50 197 LEU A N 1
ATOM 1562 C CA . LEU A 1 197 ? -8.095 -3.238 12.898 1.00 96.50 197 LEU A CA 1
ATOM 1563 C C . LEU A 1 197 ? -9.422 -3.866 13.327 1.00 96.50 197 LEU A C 1
ATOM 1565 O O . LEU A 1 197 ? -9.804 -4.964 12.902 1.00 96.50 197 LEU A O 1
ATOM 1569 N N . VAL A 1 198 ? -10.140 -3.145 14.178 1.00 96.81 198 VAL A N 1
ATOM 1570 C CA . VAL A 1 198 ? -11.409 -3.565 14.763 1.00 96.81 198 VAL A CA 1
ATOM 1571 C C . VAL A 1 198 ? -12.532 -2.742 14.146 1.00 96.81 198 VAL A C 1
ATOM 1573 O O . VAL A 1 198 ? -12.502 -1.511 14.144 1.00 96.81 198 VAL A O 1
ATOM 1576 N N . ASN A 1 199 ? -13.532 -3.421 13.588 1.00 95.81 199 ASN A N 1
ATOM 1577 C CA . ASN A 1 199 ? -14.664 -2.747 12.959 1.00 95.81 199 ASN A CA 1
ATOM 1578 C C . ASN A 1 199 ? -15.617 -2.120 14.005 1.00 95.81 199 ASN A C 1
ATOM 1580 O O . ASN A 1 199 ? -15.541 -2.452 15.191 1.00 95.81 199 ASN A O 1
ATOM 1584 N N . PRO A 1 200 ? -16.605 -1.302 13.586 1.00 94.75 200 PRO A N 1
ATOM 1585 C CA . PRO A 1 200 ? -17.569 -0.680 14.505 1.00 94.75 200 PRO A CA 1
ATOM 1586 C C . PRO A 1 200 ? -18.437 -1.652 15.324 1.00 94.75 200 PRO A C 1
ATOM 1588 O O . PRO A 1 200 ? -19.155 -1.231 16.227 1.00 94.75 200 PRO A O 1
ATOM 1591 N N . LYS A 1 201 ? -18.413 -2.955 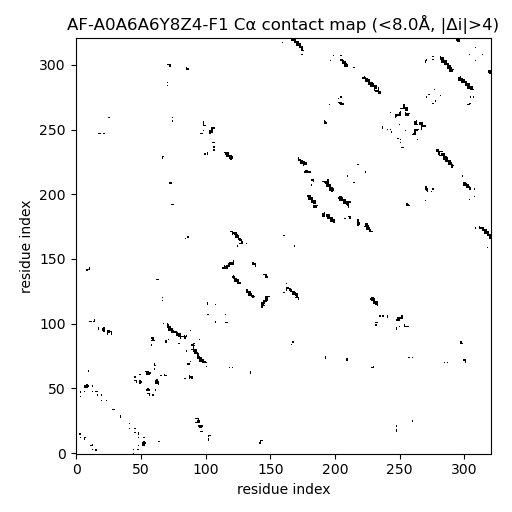15.011 1.00 95.12 201 LYS A N 1
ATOM 1592 C CA . LYS A 1 201 ? -19.099 -4.011 15.774 1.00 95.12 201 LYS A CA 1
ATOM 1593 C C . LYS A 1 201 ? -18.183 -4.667 16.818 1.00 95.12 201 LYS A C 1
ATOM 1595 O O . LYS A 1 201 ? -18.580 -5.663 17.421 1.00 95.12 201 LYS A O 1
ATOM 1600 N N . GLY A 1 202 ? -16.968 -4.152 17.014 1.00 95.75 202 GLY A N 1
ATOM 1601 C CA . GLY A 1 202 ? -15.989 -4.693 17.956 1.00 95.75 202 GLY A CA 1
ATOM 1602 C C . GLY A 1 202 ? -15.339 -5.997 17.489 1.00 95.75 202 GLY A C 1
ATOM 1603 O O . GLY A 1 202 ? -14.912 -6.791 18.323 1.00 95.75 202 GLY A O 1
ATOM 1604 N N . LYS A 1 203 ? -15.309 -6.272 16.177 1.00 97.50 203 LYS A N 1
ATOM 1605 C CA . LYS A 1 203 ? -14.712 -7.495 15.618 1.00 97.50 203 LYS A CA 1
ATOM 1606 C C . LYS A 1 203 ? -13.386 -7.188 14.932 1.00 97.50 203 LYS A C 1
ATOM 1608 O O . LYS A 1 203 ? -13.346 -6.349 14.032 1.00 97.50 203 LYS A O 1
ATOM 1613 N N . HIS A 1 204 ? -12.333 -7.905 15.321 1.00 97.56 204 HIS A N 1
ATOM 1614 C CA . HIS A 1 204 ? -11.028 -7.862 14.663 1.00 97.56 204 HIS A CA 1
ATOM 1615 C C . HIS A 1 204 ? -11.130 -8.437 13.247 1.00 97.56 204 HIS A C 1
ATOM 1617 O O . HIS A 1 204 ? -11.470 -9.606 13.068 1.00 97.56 204 HIS A O 1
ATOM 1623 N N . CYS A 1 205 ? -10.869 -7.605 12.245 1.00 97.62 205 CYS A N 1
ATOM 1624 C CA . CYS A 1 205 ? -11.194 -7.891 10.847 1.00 97.62 205 CYS A CA 1
ATOM 1625 C C . CYS A 1 205 ? -10.090 -7.504 9.862 1.00 97.62 205 CYS A C 1
ATOM 1627 O O . CYS A 1 205 ? -10.333 -7.484 8.655 1.00 97.62 205 CYS A O 1
ATOM 1629 N N . GLY A 1 206 ? -8.915 -7.143 10.364 1.00 96.81 206 GLY A N 1
ATOM 1630 C CA . GLY A 1 206 ? -7.846 -6.609 9.548 1.00 96.81 206 GLY A CA 1
ATOM 1631 C C . GLY A 1 206 ? -6.640 -6.170 10.363 1.00 96.81 206 GLY A C 1
ATOM 1632 O O . GLY A 1 206 ? -6.652 -6.195 11.593 1.00 96.81 206 GLY A O 1
ATOM 1633 N N . VAL A 1 207 ? -5.644 -5.645 9.659 1.00 96.38 207 VAL A N 1
ATOM 1634 C CA . VAL A 1 207 ? -4.438 -5.038 10.234 1.00 96.38 207 VAL A CA 1
ATOM 1635 C C . VAL A 1 207 ? -4.127 -3.713 9.550 1.00 96.38 207 VAL A C 1
ATOM 1637 O O . VAL A 1 207 ? -4.417 -3.543 8.367 1.00 96.38 207 VAL A O 1
ATOM 1640 N N . VAL A 1 208 ? -3.502 -2.784 10.270 1.00 95.75 208 VAL A N 1
ATOM 1641 C CA . VAL A 1 208 ? -2.923 -1.548 9.719 1.00 95.75 208 VAL A CA 1
ATOM 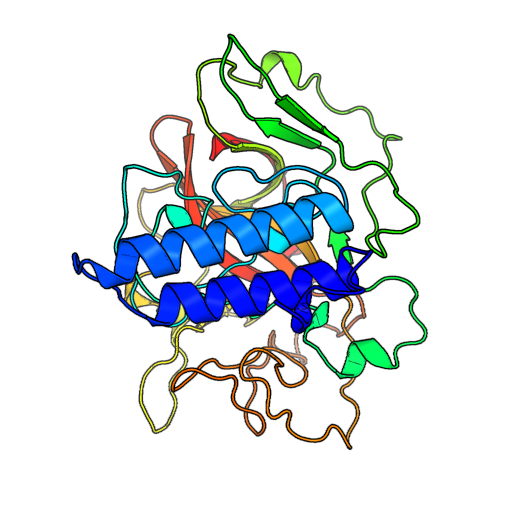1642 C C . VAL A 1 208 ? -1.417 -1.583 9.939 1.00 95.75 208 VAL A C 1
ATOM 1644 O O . VAL A 1 208 ? -0.968 -1.818 11.062 1.00 95.75 208 VAL A O 1
ATOM 1647 N N . MET A 1 209 ? -0.635 -1.337 8.887 1.00 94.38 209 MET A N 1
ATOM 1648 C CA . MET A 1 209 ? 0.830 -1.318 8.966 1.00 94.38 209 MET A CA 1
ATOM 1649 C C . MET A 1 209 ? 1.329 0.067 9.367 1.00 94.38 209 MET A C 1
ATOM 1651 O O . MET A 1 209 ? 1.875 0.799 8.550 1.00 94.38 209 MET A O 1
ATOM 1655 N N . ASP A 1 210 ? 1.078 0.445 10.616 1.00 92.00 210 ASP A N 1
ATOM 1656 C CA . ASP A 1 210 ? 1.650 1.630 11.253 1.00 92.00 210 ASP A CA 1
ATOM 1657 C C . ASP A 1 210 ? 1.542 1.492 12.780 1.00 92.00 210 ASP A C 1
ATOM 1659 O O . ASP A 1 210 ? 0.924 0.557 13.311 1.00 92.00 210 ASP A O 1
ATOM 1663 N N . TYR A 1 211 ? 2.138 2.439 13.494 1.00 87.88 211 TYR A N 1
ATOM 1664 C CA . TYR A 1 211 ? 1.917 2.627 14.913 1.00 87.88 211 TYR A CA 1
ATOM 1665 C C . TYR A 1 211 ? 0.607 3.377 15.167 1.00 87.88 211 TYR A C 1
ATOM 1667 O O . TYR A 1 211 ? 0.329 4.398 14.544 1.00 87.88 211 TYR A O 1
ATOM 1675 N N . GLU A 1 212 ? -0.159 2.940 16.165 1.00 86.81 212 GLU A N 1
ATOM 1676 C CA . GLU A 1 212 ? -1.432 3.570 16.550 1.00 86.81 212 GLU A CA 1
ATOM 1677 C C . GLU A 1 212 ? -1.275 5.070 16.847 1.00 86.81 212 GLU A C 1
ATOM 1679 O O . GLU A 1 212 ? -2.131 5.866 16.484 1.00 86.81 212 GLU A O 1
ATOM 1684 N N . HIS A 1 213 ? -0.157 5.483 17.450 1.00 86.06 213 HIS A N 1
ATOM 1685 C CA . HIS A 1 213 ? 0.096 6.892 17.772 1.00 86.06 213 HIS A CA 1
ATOM 1686 C C . HIS A 1 213 ? 0.401 7.771 16.549 1.00 86.06 213 HIS A C 1
ATOM 1688 O O . HIS A 1 213 ? 0.262 8.990 16.636 1.00 86.06 213 HIS A O 1
ATOM 1694 N N . SER A 1 214 ? 0.840 7.171 15.440 1.00 86.25 214 SER A N 1
ATOM 1695 C CA . SER A 1 214 ? 1.005 7.851 14.150 1.00 86.25 214 SER A CA 1
ATOM 1696 C C . SER A 1 214 ? -0.325 7.976 13.412 1.00 86.25 214 SER A C 1
ATOM 1698 O O . SER A 1 214 ? -0.462 8.792 12.500 1.00 86.25 214 SER A O 1
ATOM 1700 N N . LEU A 1 215 ? -1.309 7.164 13.804 1.00 85.00 215 LEU A N 1
ATOM 1701 C CA . LEU A 1 215 ? -2.603 7.094 13.165 1.00 85.00 215 LEU A CA 1
ATOM 1702 C C . LEU A 1 215 ? -3.587 8.082 13.801 1.00 85.00 215 LEU A C 1
ATOM 1704 O O . LEU A 1 215 ? -3.515 8.426 14.983 1.00 85.00 215 LEU A O 1
ATOM 1708 N N . PRO A 1 216 ? -4.532 8.579 13.001 1.00 73.06 216 PRO A N 1
ATOM 1709 C CA . PRO A 1 216 ? -5.516 9.529 13.469 1.00 73.06 216 PRO A CA 1
ATOM 1710 C C . PRO A 1 216 ? -6.595 8.843 14.306 1.00 73.06 216 PRO A C 1
ATOM 1712 O O . PRO A 1 216 ? -6.957 7.692 14.072 1.00 73.06 216 PRO A O 1
ATOM 1715 N N . ASN A 1 217 ? -7.209 9.597 15.217 1.00 76.12 217 ASN A N 1
ATOM 1716 C CA . ASN A 1 217 ? -8.456 9.154 15.825 1.00 76.12 217 ASN A CA 1
ATOM 1717 C C . ASN A 1 217 ? -9.571 9.192 14.765 1.00 76.12 217 ASN A C 1
ATOM 1719 O O . ASN A 1 217 ? -9.941 10.268 14.286 1.00 76.12 217 ASN A O 1
ATOM 1723 N N . PHE A 1 218 ? -10.109 8.027 14.405 1.00 81.81 218 PHE A N 1
ATOM 1724 C CA . PHE A 1 218 ? -11.157 7.904 13.392 1.00 81.81 218 PHE A CA 1
ATOM 1725 C C . PHE A 1 218 ? -12.518 8.497 13.802 1.00 81.81 218 PHE A C 1
ATOM 1727 O O . PHE A 1 218 ? -13.397 8.639 12.951 1.00 81.81 218 PHE A O 1
ATOM 1734 N N . ASP A 1 219 ? -12.684 8.909 15.062 1.00 71.62 219 ASP A N 1
ATOM 1735 C CA . ASP A 1 219 ? -13.844 9.676 15.533 1.00 71.62 219 ASP A CA 1
ATOM 1736 C C . ASP A 1 219 ? -13.673 11.203 15.390 1.00 71.62 219 ASP A C 1
ATOM 1738 O O . ASP A 1 219 ? -14.591 11.966 15.705 1.00 71.62 219 ASP A O 1
ATOM 1742 N N . ALA A 1 220 ? -12.516 11.679 14.912 1.00 64.31 220 ALA A N 1
ATOM 1743 C CA . ALA A 1 220 ? -12.257 13.103 14.701 1.00 64.31 220 ALA A CA 1
ATOM 1744 C C . ALA A 1 220 ? -13.076 13.696 13.534 1.00 64.31 220 ALA A C 1
ATOM 1746 O O . ALA A 1 220 ? -13.571 12.998 12.654 1.00 64.31 220 ALA A O 1
ATOM 1747 N N . SER A 1 221 ? -13.172 15.029 13.486 1.00 65.44 221 SER A N 1
ATOM 1748 C CA . SER A 1 221 ? -13.883 15.785 12.438 1.00 65.44 221 SER A CA 1
ATOM 1749 C C . SER A 1 221 ? -13.317 15.620 11.016 1.00 65.44 221 SER A C 1
ATOM 1751 O O . SER A 1 221 ? -13.965 16.033 10.051 1.00 65.44 221 SER A O 1
ATOM 1753 N N . ALA A 1 222 ? -12.123 15.039 10.872 1.00 66.50 222 ALA A N 1
ATOM 1754 C CA . ALA A 1 222 ? -11.488 14.775 9.586 1.00 66.50 222 ALA A CA 1
ATOM 1755 C C . ALA A 1 222 ? -12.111 13.554 8.882 1.00 66.50 222 ALA A C 1
ATOM 1757 O O . ALA A 1 222 ? -12.474 12.558 9.506 1.00 66.50 222 ALA A O 1
ATOM 1758 N N . LYS A 1 223 ? -12.231 13.630 7.553 1.00 88.12 223 LYS A N 1
ATOM 1759 C CA . LYS A 1 223 ? -12.840 12.574 6.734 1.00 88.12 223 LYS A CA 1
ATOM 1760 C C . LYS A 1 223 ? -11.779 11.544 6.340 1.00 88.12 223 LYS A C 1
ATOM 1762 O O . LYS A 1 223 ? -11.092 11.729 5.337 1.00 88.12 223 LYS A O 1
ATOM 1767 N N . TYR A 1 224 ? -11.666 10.475 7.123 1.00 94.12 224 TYR A N 1
ATOM 1768 C CA . TYR A 1 224 ? -10.844 9.310 6.789 1.00 94.12 224 TYR A CA 1
ATOM 1769 C C . TYR A 1 224 ? -11.663 8.234 6.078 1.00 94.12 224 TYR A C 1
ATOM 1771 O O . TYR A 1 224 ? -12.803 7.938 6.459 1.00 94.12 224 TYR A O 1
ATOM 1779 N N . GLU A 1 225 ? -11.068 7.632 5.057 1.00 96.31 225 GLU A N 1
ATOM 1780 C CA . GLU A 1 225 ? -11.654 6.528 4.302 1.00 96.31 225 GLU A CA 1
ATOM 1781 C C . GLU A 1 225 ? -10.604 5.445 4.050 1.00 96.31 225 GLU A C 1
ATOM 1783 O O . GLU A 1 225 ? -9.410 5.728 3.951 1.00 96.31 225 GLU A O 1
ATOM 1788 N N . PHE A 1 226 ? -11.063 4.203 3.927 1.00 97.81 226 PHE A N 1
ATOM 1789 C CA . PHE A 1 226 ? -10.274 3.126 3.346 1.00 97.81 226 PHE A CA 1
ATOM 1790 C C . PHE A 1 226 ? -10.617 3.030 1.861 1.00 97.81 226 PHE A C 1
ATOM 1792 O O . PHE A 1 226 ? -11.797 2.960 1.516 1.00 97.81 226 PHE A O 1
ATOM 1799 N N . ALA A 1 227 ? -9.609 3.029 0.995 1.00 98.31 227 ALA A N 1
ATOM 1800 C CA . ALA A 1 227 ? -9.743 2.948 -0.455 1.00 98.31 227 ALA A CA 1
ATOM 1801 C C . ALA A 1 227 ? -9.174 1.618 -0.959 1.00 98.31 227 ALA A C 1
ATOM 1803 O O . ALA A 1 227 ? -8.007 1.313 -0.720 1.00 98.31 227 ALA A O 1
ATOM 1804 N N . LEU A 1 228 ? -9.999 0.818 -1.633 1.00 98.44 228 LEU A N 1
ATOM 1805 C CA . LEU A 1 228 ? -9.619 -0.505 -2.124 1.00 98.44 228 LEU A CA 1
ATOM 1806 C C . LEU A 1 228 ? -8.558 -0.396 -3.224 1.00 98.44 228 LEU A C 1
ATOM 1808 O O . LEU A 1 228 ? -8.673 0.451 -4.107 1.00 98.44 228 LEU A O 1
ATOM 1812 N N . LEU A 1 229 ? -7.532 -1.245 -3.188 1.00 97.88 229 LEU A N 1
ATOM 1813 C CA . LEU A 1 229 ? -6.526 -1.311 -4.253 1.00 97.88 229 LEU A CA 1
ATOM 1814 C C . LEU A 1 229 ? -6.451 -2.678 -4.907 1.00 97.88 229 LEU A C 1
ATOM 1816 O O . LEU A 1 229 ? -6.360 -2.775 -6.127 1.00 97.88 229 LEU A O 1
ATOM 1820 N N . SER A 1 230 ? -6.399 -3.730 -4.099 1.00 97.44 230 SER A N 1
ATOM 1821 C CA . SER A 1 230 ? -6.009 -5.045 -4.590 1.00 97.44 230 SER A CA 1
ATOM 1822 C C . SER A 1 230 ? -6.348 -6.154 -3.605 1.00 97.44 230 SER A C 1
ATOM 1824 O O . SER A 1 230 ? -6.832 -5.912 -2.499 1.00 97.44 230 SER A O 1
ATOM 1826 N N . ARG A 1 231 ? -6.059 -7.390 -4.008 1.00 95.06 231 ARG A N 1
ATOM 1827 C CA . ARG A 1 231 ? -6.114 -8.593 -3.183 1.00 95.06 231 ARG A CA 1
ATOM 1828 C C . ARG A 1 231 ? -4.849 -9.409 -3.388 1.00 95.06 231 ARG A C 1
ATOM 1830 O O . ARG A 1 231 ? -4.385 -9.559 -4.520 1.00 95.06 231 ARG A O 1
ATOM 1837 N N . ASN A 1 232 ? -4.357 -10.012 -2.315 1.00 89.88 232 ASN A N 1
ATOM 1838 C CA . ASN A 1 232 ? -3.308 -11.023 -2.401 1.00 89.88 232 ASN A CA 1
ATOM 1839 C C . ASN A 1 232 ? -3.929 -12.412 -2.381 1.00 89.88 232 ASN A C 1
ATOM 1841 O O . ASN A 1 232 ? -4.908 -12.648 -1.669 1.00 89.88 232 ASN A O 1
ATOM 1845 N N . PHE A 1 233 ? -3.318 -13.336 -3.120 1.00 87.88 233 PHE A N 1
ATOM 1846 C CA . PHE A 1 233 ? -3.648 -14.741 -2.959 1.00 87.88 233 PHE A CA 1
ATOM 1847 C C . PHE A 1 233 ? -3.191 -15.201 -1.573 1.00 87.88 233 PHE A C 1
ATOM 1849 O O . PHE A 1 233 ? -2.039 -14.992 -1.189 1.00 87.88 233 PHE A O 1
ATOM 1856 N N . SER A 1 234 ? -4.088 -15.833 -0.827 1.00 83.56 234 SER A N 1
ATOM 1857 C CA . SER A 1 234 ? -3.807 -16.429 0.476 1.00 83.56 234 SER A CA 1
ATOM 1858 C C . SER A 1 234 ? -4.023 -17.939 0.417 1.00 83.56 234 SER A C 1
ATOM 1860 O O . SER A 1 234 ? -4.931 -18.432 -0.247 1.00 83.56 234 SER A O 1
ATOM 1862 N N . GLN A 1 235 ? -3.189 -18.700 1.111 1.00 79.31 235 GLN A N 1
ATOM 1863 C CA . GLN A 1 235 ? -3.388 -20.133 1.295 1.00 79.31 235 GLN A CA 1
ATOM 1864 C C . GLN A 1 235 ? -2.818 -20.562 2.641 1.00 79.31 235 GLN A C 1
ATOM 1866 O O . GLN A 1 235 ? -2.091 -19.801 3.283 1.00 79.31 235 GLN A O 1
ATOM 1871 N N . GLU A 1 236 ? -3.153 -21.779 3.066 1.00 77.06 236 GLU A N 1
ATOM 1872 C CA . GLU A 1 236 ? -2.563 -22.341 4.275 1.00 77.06 236 GLU A CA 1
ATOM 1873 C C . GLU A 1 236 ? -1.035 -22.442 4.134 1.00 77.06 236 GLU A C 1
ATOM 1875 O O . GLU A 1 236 ? -0.550 -22.935 3.107 1.00 77.06 236 GLU A O 1
ATOM 1880 N N . PRO A 1 237 ? -0.279 -21.990 5.150 1.00 72.81 237 PRO A N 1
ATOM 1881 C CA . PRO A 1 237 ? 1.171 -22.013 5.109 1.00 72.81 237 PRO A CA 1
ATOM 1882 C C . PRO A 1 237 ? 1.770 -23.402 4.924 1.00 72.81 237 PRO A C 1
ATOM 1884 O O . PRO A 1 237 ? 1.308 -24.379 5.523 1.00 72.81 237 PRO A O 1
ATOM 1887 N N . ILE A 1 238 ? 2.872 -23.498 4.178 1.00 71.00 238 ILE A N 1
ATOM 1888 C CA . ILE A 1 238 ? 3.618 -24.753 4.083 1.00 71.00 238 ILE A CA 1
ATOM 1889 C C . ILE A 1 238 ? 4.390 -24.951 5.398 1.00 71.00 238 ILE A C 1
ATOM 1891 O O . ILE A 1 238 ? 5.204 -24.127 5.804 1.00 71.00 238 ILE A O 1
ATOM 1895 N N . SER A 1 239 ? 4.198 -26.086 6.071 1.00 64.25 239 SER A N 1
ATOM 1896 C CA . SER A 1 239 ? 4.773 -26.349 7.405 1.00 64.25 239 SER A CA 1
ATOM 1897 C C . SER A 1 239 ? 6.309 -26.462 7.456 1.00 64.25 239 SER A C 1
ATOM 1899 O O . SER A 1 239 ? 6.886 -26.596 8.534 1.00 64.25 239 SER A O 1
ATOM 1901 N N . THR A 1 240 ? 6.993 -26.416 6.309 1.00 65.88 240 THR A N 1
ATOM 1902 C CA . THR A 1 240 ? 8.433 -26.693 6.172 1.00 65.88 240 THR A CA 1
ATOM 1903 C C . THR A 1 240 ? 9.252 -25.534 5.601 1.00 65.88 240 THR A C 1
ATOM 1905 O O . THR A 1 240 ? 10.389 -25.756 5.168 1.00 65.88 240 THR A O 1
ATOM 1908 N N . VAL A 1 241 ? 8.715 -24.310 5.538 1.00 68.50 241 VAL A N 1
ATOM 1909 C CA . VAL A 1 241 ? 9.455 -23.190 4.937 1.00 68.50 241 VAL A CA 1
ATOM 1910 C C . VAL A 1 241 ? 10.717 -22.879 5.750 1.00 68.50 241 VAL A C 1
ATOM 1912 O O . VAL A 1 241 ? 10.676 -22.570 6.940 1.00 68.50 241 VAL A O 1
ATOM 1915 N N . LYS A 1 242 ? 11.877 -22.948 5.089 1.00 74.44 242 LYS A N 1
ATOM 1916 C CA . LYS A 1 242 ? 13.163 -22.580 5.688 1.00 74.44 242 LYS A CA 1
ATOM 1917 C C . LYS A 1 242 ? 13.316 -21.066 5.733 1.00 74.44 242 LYS A C 1
ATOM 1919 O O . LYS A 1 242 ? 13.110 -20.391 4.729 1.00 74.44 242 LYS A O 1
ATOM 1924 N N . ARG A 1 243 ? 13.819 -20.565 6.863 1.00 80.50 243 ARG A N 1
ATOM 1925 C CA . ARG A 1 243 ? 14.196 -19.160 7.030 1.00 80.50 243 ARG A CA 1
ATOM 1926 C C . ARG A 1 243 ? 15.158 -18.692 5.940 1.00 80.50 243 ARG A C 1
ATOM 1928 O O . ARG A 1 243 ? 16.258 -19.230 5.805 1.00 80.50 243 ARG A O 1
ATOM 1935 N N . SER A 1 244 ? 14.771 -17.634 5.235 1.00 83.44 244 SER A N 1
ATOM 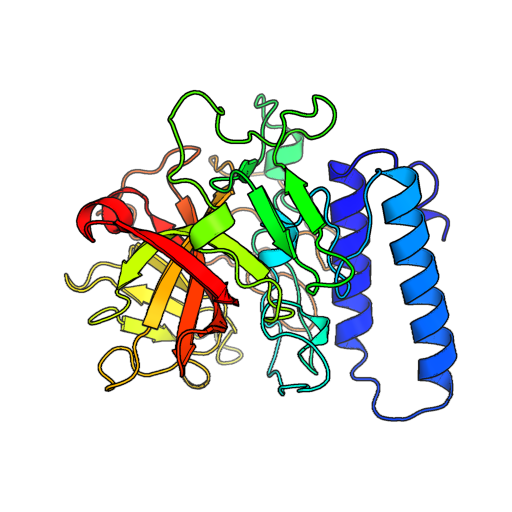1936 C CA . SER A 1 244 ? 15.625 -16.974 4.252 1.00 83.44 244 SER A CA 1
ATOM 1937 C C . SER A 1 244 ? 16.736 -16.140 4.904 1.00 83.44 244 SER A C 1
ATOM 1939 O O . SER A 1 244 ? 16.601 -15.596 6.009 1.00 83.44 244 SER A O 1
ATOM 1941 N N . LYS A 1 245 ? 17.864 -16.029 4.194 1.00 85.31 245 LYS A N 1
ATOM 1942 C CA . LYS A 1 245 ? 18.941 -15.080 4.516 1.00 85.31 245 LYS A CA 1
ATOM 1943 C C . LYS A 1 245 ? 18.626 -13.664 4.029 1.00 85.31 245 LYS A C 1
ATOM 1945 O O . LYS A 1 245 ? 19.179 -12.722 4.588 1.00 85.31 245 LYS A O 1
ATOM 1950 N N . ILE A 1 246 ? 17.747 -13.528 3.037 1.00 87.19 246 ILE A N 1
ATOM 1951 C CA . ILE A 1 246 ? 17.319 -12.240 2.486 1.00 87.19 246 ILE A CA 1
ATOM 1952 C C . ILE A 1 246 ? 16.357 -11.585 3.495 1.00 87.19 246 ILE A C 1
ATOM 1954 O O . ILE A 1 246 ? 15.376 -12.226 3.877 1.00 87.19 246 ILE A O 1
ATOM 1958 N N . PRO A 1 247 ? 16.628 -10.357 3.981 1.00 87.25 247 PRO A N 1
ATOM 1959 C CA . PRO A 1 247 ? 15.823 -9.722 5.030 1.00 87.25 247 PRO A CA 1
ATOM 1960 C C . PRO A 1 247 ? 14.368 -9.421 4.651 1.00 87.25 247 PRO A C 1
ATOM 1962 O O . PRO A 1 247 ? 13.522 -9.404 5.545 1.00 87.25 247 PRO A O 1
ATOM 1965 N N . THR A 1 248 ? 14.105 -9.175 3.363 1.00 89.19 248 THR A N 1
ATOM 1966 C CA . THR A 1 248 ? 12.791 -8.819 2.800 1.00 89.19 248 THR A CA 1
ATOM 1967 C C . THR A 1 248 ? 11.905 -10.023 2.495 1.00 89.19 248 THR A C 1
ATOM 1969 O O . THR A 1 248 ? 10.699 -9.843 2.372 1.00 89.19 248 THR A O 1
ATOM 1972 N N . ILE A 1 249 ? 12.460 -11.242 2.450 1.00 87.56 249 ILE A N 1
ATOM 1973 C CA . ILE A 1 249 ? 11.643 -12.457 2.354 1.00 87.56 249 ILE A CA 1
ATOM 1974 C C . ILE A 1 249 ? 10.968 -12.680 3.703 1.00 87.56 249 ILE A C 1
ATOM 1976 O O . ILE A 1 249 ? 11.631 -12.845 4.740 1.00 87.56 249 ILE A O 1
ATOM 1980 N N . HIS A 1 250 ? 9.643 -12.691 3.670 1.00 85.44 250 HIS A N 1
ATOM 1981 C CA . HIS A 1 250 ? 8.805 -12.703 4.853 1.00 85.44 250 HIS A CA 1
ATOM 1982 C C . HIS A 1 250 ? 8.189 -14.092 5.088 1.00 85.44 250 HIS A C 1
ATOM 1984 O O . HIS A 1 250 ? 8.053 -14.869 4.140 1.00 85.44 250 HIS A O 1
ATOM 1990 N N . PRO A 1 251 ? 7.873 -14.474 6.343 1.00 81.25 251 PRO A N 1
ATOM 1991 C CA . PRO A 1 251 ? 7.167 -15.724 6.596 1.00 81.25 251 PRO A CA 1
ATOM 1992 C C . PRO A 1 251 ? 5.743 -15.668 6.025 1.00 81.25 251 PRO A C 1
ATOM 1994 O O . PRO A 1 251 ? 5.235 -14.584 5.729 1.00 81.25 251 PRO A O 1
ATOM 1997 N N . PRO A 1 252 ? 5.069 -16.817 5.935 1.00 76.94 252 PRO A N 1
ATOM 1998 C CA . PRO A 1 252 ? 3.639 -16.865 5.661 1.00 76.94 252 PRO A CA 1
ATOM 1999 C C . PRO A 1 252 ? 2.817 -15.978 6.609 1.00 76.94 252 PRO A C 1
ATOM 2001 O O . PRO A 1 252 ? 3.186 -15.796 7.768 1.00 76.94 252 PRO A O 1
ATOM 2004 N N . GLY A 1 253 ? 1.680 -15.468 6.130 1.00 79.06 253 GLY A N 1
ATOM 2005 C CA . GLY A 1 253 ? 0.790 -14.606 6.917 1.00 79.06 253 GLY A CA 1
ATOM 2006 C C . GLY A 1 253 ? 1.212 -13.134 6.928 1.00 79.06 253 GLY A C 1
ATOM 2007 O O . GLY A 1 253 ? 1.867 -12.660 6.001 1.00 79.06 253 GLY A O 1
ATOM 2008 N N . THR A 1 254 ? 0.785 -12.390 7.953 1.00 86.25 254 THR A N 1
ATOM 2009 C CA . THR A 1 254 ? 1.183 -10.987 8.163 1.00 86.25 254 THR A CA 1
ATOM 2010 C C . THR A 1 254 ? 2.555 -10.932 8.813 1.00 86.25 254 THR A C 1
ATOM 2012 O O . THR A 1 254 ? 2.688 -11.299 9.988 1.00 86.25 254 THR A O 1
ATOM 2015 N N . PRO A 1 255 ? 3.587 -10.453 8.111 1.00 88.44 255 PRO A N 1
ATOM 2016 C CA . PRO A 1 255 ? 4.916 -10.498 8.667 1.00 88.44 255 PRO A CA 1
ATOM 2017 C C . PRO A 1 255 ? 5.186 -9.303 9.580 1.00 88.44 255 PRO A C 1
ATOM 2019 O O . PRO A 1 255 ? 4.692 -8.193 9.377 1.00 88.44 255 PRO A O 1
ATOM 2022 N N . ILE A 1 256 ? 6.038 -9.524 10.577 1.00 88.62 256 ILE A N 1
ATOM 2023 C CA . ILE A 1 256 ? 6.473 -8.484 11.510 1.00 88.62 256 ILE A CA 1
ATOM 2024 C C . ILE A 1 256 ? 7.871 -8.033 11.112 1.00 88.62 256 ILE A C 1
ATOM 2026 O O . ILE A 1 256 ? 8.804 -8.841 11.094 1.00 88.62 256 ILE A O 1
ATOM 2030 N N . TRP A 1 257 ? 8.026 -6.745 10.806 1.00 88.81 257 TRP A N 1
ATOM 2031 C CA . TRP A 1 257 ? 9.338 -6.145 10.586 1.00 88.81 257 TRP A CA 1
ATOM 2032 C C . TRP A 1 257 ? 9.941 -5.668 11.901 1.00 88.81 257 TRP A C 1
ATOM 2034 O O . TRP A 1 257 ? 9.369 -4.830 12.594 1.00 88.81 257 TRP A O 1
ATOM 2044 N N . GLU A 1 258 ? 11.121 -6.181 12.234 1.00 85.38 258 GLU A N 1
ATOM 2045 C CA . GLU A 1 258 ? 11.860 -5.762 13.418 1.00 85.38 258 GLU A CA 1
ATOM 2046 C C . GLU A 1 258 ? 13.363 -5.892 13.180 1.00 85.38 258 GLU A C 1
ATOM 2048 O O . GLU A 1 258 ? 13.845 -6.859 12.590 1.00 85.38 258 GLU A O 1
ATOM 2053 N N . SER A 1 259 ? 14.135 -4.922 13.677 1.00 82.50 259 SER A N 1
ATOM 2054 C CA . SER A 1 259 ? 15.601 -4.965 13.599 1.00 82.50 259 SER A CA 1
ATOM 2055 C C . SER A 1 259 ? 16.112 -5.207 12.170 1.00 82.50 259 SER A C 1
ATOM 2057 O O . SER A 1 259 ? 17.033 -5.995 11.948 1.00 82.50 259 SER A O 1
ATOM 2059 N N . LYS A 1 260 ? 15.510 -4.502 11.199 1.00 85.50 260 LYS A N 1
ATOM 2060 C CA . LYS A 1 260 ? 15.890 -4.499 9.775 1.00 85.50 260 LYS A CA 1
ATOM 2061 C C . LYS A 1 26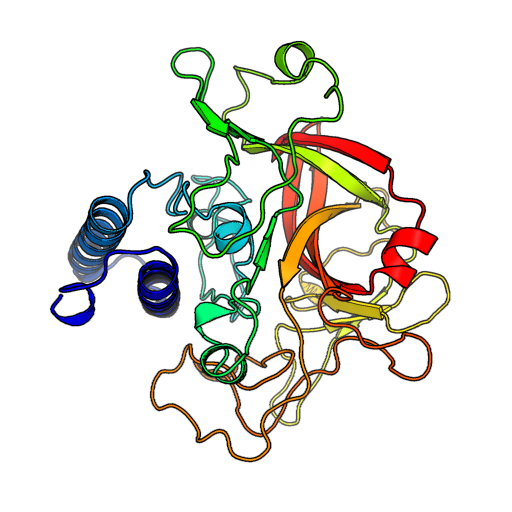0 ? 15.645 -5.823 9.034 1.00 85.50 260 LYS A C 1
ATOM 2063 O O . LYS A 1 260 ? 16.310 -6.082 8.031 1.00 85.50 260 LYS A O 1
ATOM 2068 N N . ARG A 1 261 ? 14.725 -6.666 9.516 1.00 89.75 261 ARG A N 1
ATOM 2069 C CA . ARG A 1 261 ? 14.288 -7.881 8.813 1.00 89.75 261 ARG A CA 1
ATOM 2070 C C . ARG A 1 261 ? 12.897 -8.338 9.240 1.00 89.75 261 ARG A C 1
ATOM 2072 O O . ARG A 1 261 ? 12.440 -7.993 10.326 1.00 89.75 261 ARG A O 1
ATOM 2079 N N . PHE A 1 262 ? 12.283 -9.215 8.451 1.00 89.69 262 PHE A N 1
ATOM 2080 C CA . PHE A 1 262 ? 11.101 -9.942 8.907 1.00 89.69 262 PHE A CA 1
ATOM 2081 C C . PHE A 1 262 ? 11.454 -11.040 9.920 1.00 89.69 262 PHE A C 1
ATOM 2083 O O . PHE A 1 262 ? 12.460 -11.759 9.787 1.00 89.69 262 PHE A O 1
ATOM 2090 N N . LEU A 1 263 ? 10.625 -11.153 10.956 1.00 87.19 263 LEU A N 1
ATOM 2091 C CA . LEU A 1 263 ? 10.654 -12.246 11.924 1.00 87.19 263 LEU A CA 1
ATOM 2092 C C . LEU A 1 263 ? 10.008 -13.484 11.317 1.00 87.19 263 LEU A C 1
ATOM 2094 O O . LEU A 1 263 ? 9.093 -13.361 10.525 1.00 87.19 263 LEU A O 1
ATOM 2098 N N . TRP A 1 264 ? 10.511 -14.667 11.660 1.00 82.94 264 TRP A N 1
ATOM 2099 C CA . TRP A 1 264 ? 10.102 -15.927 11.020 1.00 82.94 264 TRP A CA 1
ATOM 2100 C C . TRP A 1 264 ? 9.318 -16.871 11.929 1.00 82.94 264 TRP A C 1
ATOM 2102 O O . TRP A 1 264 ? 8.711 -17.815 11.445 1.00 82.94 264 TRP A O 1
ATOM 2112 N N . ASN A 1 265 ? 9.365 -16.636 13.238 1.00 78.75 265 ASN A N 1
ATOM 2113 C CA . ASN A 1 265 ? 8.723 -17.495 14.234 1.00 78.75 265 ASN A CA 1
ATOM 2114 C C . ASN A 1 265 ? 7.470 -16.843 14.828 1.00 78.75 265 ASN A C 1
ATOM 2116 O O . ASN A 1 265 ? 6.907 -17.369 15.782 1.00 78.75 265 ASN A O 1
ATOM 2120 N N . GLU A 1 266 ? 7.113 -15.662 14.330 1.00 79.00 266 GLU A N 1
ATOM 2121 C CA . GLU A 1 266 ? 6.043 -14.826 14.851 1.00 79.00 266 GLU A CA 1
ATOM 2122 C C . GLU A 1 266 ? 5.385 -14.103 13.682 1.00 79.00 266 GLU A C 1
ATOM 2124 O O . GLU A 1 266 ? 6.071 -13.505 12.849 1.00 79.00 266 GLU A O 1
ATOM 2129 N N . ASP A 1 267 ? 4.066 -14.168 13.654 1.00 77.19 267 ASP A N 1
ATOM 2130 C CA . ASP A 1 267 ? 3.189 -13.565 12.668 1.00 77.19 267 ASP A CA 1
ATOM 2131 C C . ASP A 1 267 ? 2.019 -12.863 13.366 1.00 77.19 267 ASP A C 1
ATOM 2133 O O . ASP A 1 267 ? 1.745 -13.067 14.554 1.00 77.19 267 ASP A O 1
ATOM 2137 N N . VAL A 1 268 ? 1.350 -11.983 12.625 1.00 86.69 268 VAL A N 1
ATOM 2138 C CA . VAL A 1 268 ? 0.116 -11.339 13.081 1.00 86.69 268 VAL A CA 1
ATOM 2139 C C . VAL A 1 268 ? -1.067 -12.008 12.400 1.00 86.69 268 VAL A C 1
ATOM 2141 O O . VAL A 1 268 ? -1.115 -12.146 11.176 1.00 86.69 268 VAL A O 1
ATOM 2144 N N . VAL A 1 269 ? -2.050 -12.396 13.206 1.00 89.19 269 VAL A N 1
ATOM 2145 C CA . VAL A 1 269 ? -3.331 -12.884 12.702 1.00 89.19 269 VAL A CA 1
ATOM 2146 C C . VAL A 1 269 ? -4.036 -11.725 11.995 1.00 89.19 269 VAL A C 1
ATOM 2148 O O . VAL A 1 269 ? -4.227 -10.678 12.598 1.00 89.19 269 VAL A O 1
ATOM 2151 N N . ASP A 1 270 ? -4.423 -11.901 10.732 1.00 89.62 270 ASP A N 1
ATOM 2152 C CA . ASP A 1 270 ? -5.050 -10.832 9.937 1.00 89.62 270 ASP A CA 1
ATOM 2153 C C . ASP A 1 270 ? -6.460 -10.454 10.416 1.00 89.62 270 ASP A C 1
ATOM 2155 O O . ASP A 1 270 ? -6.880 -9.314 10.270 1.00 89.62 270 ASP A O 1
ATOM 2159 N N . TYR A 1 271 ? -7.226 -11.422 10.922 1.00 94.38 271 TYR A N 1
ATOM 2160 C CA . TYR A 1 271 ? -8.621 -11.261 11.345 1.00 94.38 271 TYR A CA 1
ATOM 2161 C C . TYR A 1 271 ? -9.036 -12.411 12.268 1.00 94.38 271 TYR A C 1
ATOM 2163 O O . TYR A 1 271 ? -8.403 -13.464 12.273 1.00 94.38 271 TYR A O 1
ATOM 2171 N N . ASP A 1 272 ? -10.114 -12.250 13.042 1.00 95.50 272 ASP A N 1
ATOM 2172 C CA . ASP A 1 272 ? -10.621 -13.329 13.902 1.00 95.50 272 ASP A CA 1
ATOM 2173 C C . ASP A 1 272 ? -11.219 -14.483 13.062 1.00 95.50 272 ASP A C 1
ATOM 2175 O O . ASP A 1 272 ? -12.281 -14.306 12.453 1.00 95.50 272 ASP A O 1
ATOM 2179 N N . PRO A 1 273 ? -10.605 -15.686 13.048 1.00 93.44 273 PRO A N 1
ATOM 2180 C CA . PRO A 1 273 ? -11.080 -16.813 12.243 1.00 93.44 273 PRO A CA 1
ATOM 2181 C C . PRO A 1 273 ? -12.392 -17.426 12.759 1.00 93.44 273 PRO A C 1
ATOM 2183 O O . PRO A 1 273 ? -12.974 -18.286 12.102 1.00 93.44 273 PRO A O 1
ATOM 2186 N N . ARG A 1 274 ? -12.864 -17.031 13.951 1.00 95.19 274 ARG A N 1
ATOM 2187 C CA . ARG A 1 274 ? -14.179 -17.440 14.478 1.00 95.19 274 ARG A CA 1
ATOM 2188 C C . ARG A 1 274 ? -15.312 -16.609 13.884 1.00 95.19 274 ARG A C 1
ATOM 2190 O O . ARG A 1 274 ? -16.453 -17.060 13.880 1.00 95.19 274 ARG A O 1
ATOM 2197 N N . GLU A 1 275 ? -14.993 -15.405 13.419 1.00 96.50 275 GLU A N 1
ATOM 2198 C CA . GLU A 1 275 ? -15.946 -14.440 12.869 1.00 96.50 275 GLU A CA 1
ATOM 2199 C C . GLU A 1 275 ? -15.910 -14.425 11.340 1.00 96.50 275 GLU A C 1
ATOM 2201 O O . GLU A 1 275 ? -16.945 -14.228 10.705 1.00 96.50 275 GLU A O 1
ATOM 2206 N N . TYR A 1 276 ? -14.734 -14.657 10.751 1.00 96.06 276 TYR A N 1
ATOM 2207 C CA . TYR A 1 276 ? -14.500 -14.529 9.318 1.00 96.06 276 TYR A CA 1
ATOM 2208 C C . TYR A 1 276 ? -13.919 -15.807 8.722 1.00 96.06 276 TYR A C 1
ATOM 2210 O O . TYR A 1 276 ? -12.999 -16.419 9.270 1.00 96.06 276 TYR A O 1
ATOM 2218 N N . LYS A 1 277 ? -14.466 -16.218 7.576 1.00 93.69 277 LYS A 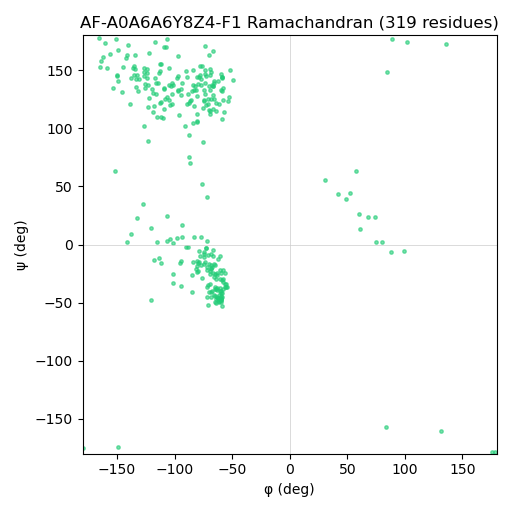N 1
ATOM 2219 C CA . LYS A 1 277 ? -14.068 -17.452 6.907 1.00 93.69 277 LYS A CA 1
ATOM 2220 C C . LYS A 1 277 ? -12.855 -17.206 6.016 1.00 93.69 277 LYS A C 1
ATOM 2222 O O . LYS A 1 277 ? -12.931 -16.438 5.066 1.00 93.69 277 LYS A O 1
ATOM 2227 N N . ALA A 1 278 ? -11.792 -17.971 6.241 1.00 91.44 278 ALA A N 1
ATOM 2228 C CA . ALA A 1 278 ? -10.635 -17.951 5.359 1.00 91.44 278 ALA A CA 1
ATOM 2229 C C . ALA A 1 278 ? -10.990 -18.320 3.909 1.00 91.44 278 ALA A C 1
ATOM 2231 O O . ALA A 1 278 ? -11.813 -19.202 3.635 1.00 91.44 278 ALA A O 1
ATOM 2232 N N . GLY A 1 279 ? -10.313 -17.664 2.974 1.00 90.56 279 GLY A N 1
ATOM 2233 C CA . GLY A 1 279 ? -10.454 -17.905 1.548 1.00 90.56 279 GLY A CA 1
ATOM 2234 C C . GLY A 1 279 ? -9.285 -17.306 0.770 1.00 90.56 279 GLY A C 1
ATOM 2235 O O . GLY A 1 279 ? -8.637 -16.376 1.254 1.00 90.56 279 GLY A O 1
ATOM 2236 N N . PRO A 1 280 ? -9.017 -17.807 -0.448 1.00 89.25 280 PRO A N 1
ATOM 2237 C CA . PRO A 1 280 ? -7.823 -17.433 -1.197 1.00 89.25 280 PRO A CA 1
ATOM 2238 C C . PRO A 1 280 ? -7.761 -15.968 -1.621 1.00 89.25 280 PRO A C 1
ATOM 2240 O O . PRO A 1 280 ? -6.687 -15.479 -1.935 1.00 89.25 280 PRO A O 1
ATOM 2243 N N . TRP A 1 281 ? -8.893 -15.266 -1.612 1.00 92.94 281 TRP A N 1
ATOM 2244 C CA . TRP A 1 281 ? -9.003 -13.852 -1.976 1.00 92.94 281 TRP A CA 1
ATOM 2245 C C . TRP A 1 281 ? -9.818 -13.061 -0.944 1.00 92.94 281 TRP A C 1
ATOM 2247 O O . TRP A 1 281 ? -10.386 -12.018 -1.268 1.00 92.94 281 TRP A O 1
ATOM 2257 N N . ALA A 1 282 ? -9.897 -13.581 0.286 1.00 94.31 282 ALA A N 1
ATOM 2258 C CA . ALA A 1 282 ? -10.748 -13.037 1.342 1.00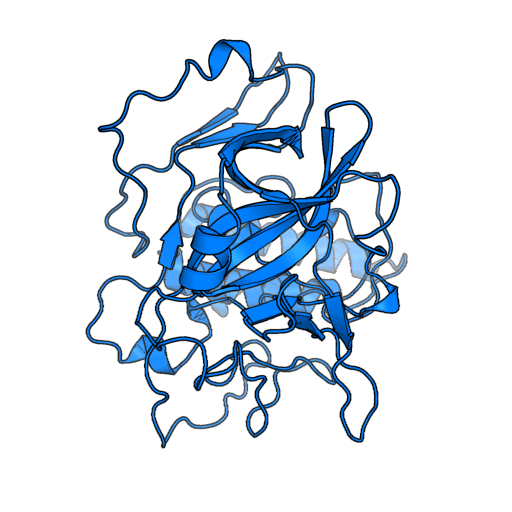 94.31 282 ALA A CA 1
ATOM 2259 C C . ALA A 1 282 ? -10.167 -11.777 2.005 1.00 94.31 282 ALA A C 1
ATOM 2261 O O . ALA A 1 282 ? -10.851 -11.115 2.781 1.00 94.31 282 ALA A O 1
ATOM 2262 N N . VAL A 1 283 ? -8.908 -11.437 1.710 1.00 94.25 283 VAL A N 1
ATOM 2263 C CA . VAL A 1 283 ? -8.211 -10.290 2.295 1.00 94.25 283 VAL A CA 1
ATOM 2264 C C . VAL A 1 283 ? -7.976 -9.223 1.233 1.00 94.25 283 VAL A C 1
ATOM 2266 O O . VAL A 1 283 ? -7.339 -9.469 0.208 1.00 94.25 283 VAL A O 1
ATOM 2269 N N . LEU A 1 284 ? -8.492 -8.029 1.505 1.00 97.50 284 LEU A N 1
ATOM 2270 C CA . LEU A 1 284 ? -8.390 -6.852 0.655 1.00 97.50 284 LEU A CA 1
ATOM 2271 C C . LEU A 1 284 ? -7.244 -5.968 1.136 1.00 97.50 284 LEU A C 1
ATOM 2273 O O . LEU A 1 284 ? -7.186 -5.657 2.323 1.00 97.50 284 LEU A O 1
ATOM 2277 N N . ASN A 1 285 ? -6.386 -5.509 0.230 1.00 97.94 285 ASN A N 1
ATOM 2278 C CA . ASN A 1 285 ? -5.419 -4.455 0.512 1.00 97.94 285 ASN A CA 1
ATOM 2279 C C . ASN A 1 285 ? -6.061 -3.095 0.238 1.00 97.94 285 ASN A C 1
ATOM 2281 O O . ASN A 1 285 ? -6.628 -2.858 -0.836 1.00 97.94 285 ASN A O 1
ATOM 2285 N N . VAL A 1 286 ? -5.950 -2.189 1.204 1.00 98.31 286 VAL A N 1
ATOM 2286 C CA . VAL A 1 286 ? -6.579 -0.871 1.147 1.00 98.31 286 VAL A CA 1
ATOM 2287 C C . VAL A 1 286 ? -5.581 0.218 1.535 1.00 98.31 286 VAL A C 1
ATOM 2289 O O . VAL A 1 286 ? -4.732 0.022 2.408 1.00 98.31 286 VAL A O 1
ATOM 2292 N N . LEU A 1 287 ? -5.697 1.389 0.912 1.00 97.88 287 LEU A N 1
ATOM 2293 C CA . LEU A 1 287 ? -5.061 2.608 1.406 1.00 97.88 287 LEU A CA 1
ATOM 2294 C C . LEU A 1 287 ? -5.931 3.214 2.498 1.00 97.88 287 LEU A C 1
ATOM 2296 O O . LEU A 1 287 ? -7.143 3.332 2.324 1.00 97.88 287 LEU A O 1
ATOM 2300 N N . LEU A 1 288 ? -5.317 3.666 3.585 1.00 96.50 288 LEU A N 1
ATOM 2301 C CA . LEU A 1 288 ? -5.957 4.597 4.503 1.00 96.50 288 LEU A CA 1
ATOM 2302 C C . LEU A 1 288 ? -5.657 6.017 4.017 1.00 96.50 288 LEU A C 1
ATOM 2304 O O . LEU A 1 288 ? -4.490 6.400 3.887 1.00 96.50 288 LEU A O 1
ATOM 2308 N N . ILE A 1 289 ? -6.710 6.783 3.729 1.00 95.88 289 ILE A N 1
ATOM 2309 C CA . ILE A 1 289 ? -6.614 8.121 3.139 1.00 95.88 289 ILE A CA 1
ATOM 2310 C C . ILE A 1 289 ? -7.330 9.165 3.999 1.00 95.88 289 ILE A C 1
ATOM 2312 O O . ILE A 1 289 ? -8.352 8.879 4.630 1.00 95.88 289 ILE A O 1
ATOM 2316 N N . LYS A 1 290 ? -6.805 10.391 4.005 1.00 94.12 290 LYS A N 1
ATOM 2317 C CA . LYS A 1 290 ? -7.359 11.552 4.712 1.00 94.12 290 LYS A CA 1
ATOM 2318 C C . LYS A 1 290 ? -7.735 12.638 3.721 1.00 94.12 290 LYS A C 1
ATOM 2320 O O . LYS A 1 290 ? -6.859 13.165 3.054 1.00 94.12 290 LYS A O 1
ATOM 2325 N N . TRP A 1 291 ? -9.006 13.018 3.658 1.00 92.56 291 TRP A N 1
ATOM 2326 C CA . TRP A 1 291 ? -9.451 14.087 2.764 1.00 92.56 291 TRP A CA 1
ATOM 2327 C C . TRP A 1 291 ? -9.186 15.484 3.340 1.00 92.56 291 TRP A C 1
ATOM 2329 O O . TRP A 1 291 ? -9.660 15.809 4.432 1.00 92.56 291 TRP A O 1
ATOM 2339 N N . GLU A 1 292 ? -8.530 16.334 2.552 1.00 88.56 292 GLU A N 1
ATOM 2340 C CA . GLU A 1 292 ? -8.260 17.745 2.821 1.00 88.56 292 GLU A CA 1
ATOM 2341 C C . GLU A 1 292 ? -8.466 18.582 1.549 1.00 88.56 292 GLU A C 1
ATOM 2343 O O . GLU A 1 292 ? -7.847 18.349 0.515 1.00 88.56 292 GLU A O 1
ATOM 2348 N N . GLY A 1 293 ? -9.372 19.565 1.594 1.00 83.50 293 GLY A N 1
ATOM 2349 C CA . GLY A 1 293 ? -9.539 20.519 0.487 1.00 83.50 293 GLY A CA 1
ATOM 2350 C C . GLY A 1 293 ? -9.927 19.909 -0.870 1.00 83.50 293 GLY A C 1
ATOM 2351 O O . GLY A 1 293 ? -9.612 20.493 -1.898 1.00 83.50 293 GLY A O 1
ATOM 2352 N N . GLY A 1 294 ? -10.589 18.746 -0.887 1.00 85.50 294 GLY A N 1
ATOM 2353 C CA . GLY A 1 294 ? -10.978 18.046 -2.122 1.00 85.50 294 GLY A CA 1
ATOM 2354 C C . GLY A 1 294 ? -9.915 17.092 -2.676 1.00 85.50 294 GLY A C 1
ATOM 2355 O O . GLY A 1 294 ? -10.219 16.329 -3.585 1.00 85.50 294 GLY A O 1
ATOM 2356 N N . LYS A 1 295 ? -8.717 17.076 -2.087 1.00 90.25 295 LYS A N 1
ATOM 2357 C CA . LYS A 1 295 ? -7.680 16.064 -2.311 1.00 90.25 295 LYS A CA 1
ATOM 2358 C C . LYS A 1 295 ? -7.580 15.168 -1.082 1.00 90.25 295 LYS A C 1
ATOM 2360 O O . LYS A 1 295 ? -8.197 15.450 -0.052 1.00 90.25 295 LYS A O 1
ATOM 2365 N N . ALA A 1 296 ? -6.842 14.079 -1.181 1.00 93.00 296 ALA A N 1
ATOM 2366 C CA . ALA A 1 296 ? -6.578 13.194 -0.070 1.00 93.00 296 ALA A CA 1
ATOM 2367 C C . ALA A 1 296 ? -5.078 12.970 0.101 1.00 93.00 296 ALA A C 1
ATOM 2369 O O . ALA A 1 296 ? -4.329 12.953 -0.863 1.00 93.00 296 ALA A O 1
ATOM 2370 N N . GLU A 1 297 ? -4.642 12.763 1.335 1.00 93.12 297 GLU A N 1
ATOM 2371 C CA . GLU A 1 297 ? -3.305 12.260 1.621 1.00 93.12 297 GLU A CA 1
ATOM 2372 C C . GLU A 1 297 ? -3.379 10.780 1.971 1.00 93.12 297 GLU A C 1
ATOM 2374 O O . GLU A 1 297 ? -4.263 10.349 2.721 1.00 93.12 297 GLU A O 1
ATOM 2379 N N . ARG A 1 298 ? -2.428 9.991 1.472 1.00 93.94 298 ARG A N 1
ATOM 2380 C CA . ARG A 1 298 ? -2.197 8.642 1.984 1.00 93.94 298 ARG A CA 1
ATOM 2381 C C . ARG A 1 298 ? -1.584 8.755 3.375 1.00 93.94 298 ARG A C 1
ATOM 2383 O O . ARG A 1 298 ? -0.519 9.346 3.531 1.00 93.94 298 ARG A O 1
ATOM 2390 N N . VAL A 1 299 ? -2.216 8.117 4.353 1.00 92.44 299 VAL A N 1
ATOM 2391 C CA . VAL A 1 299 ? -1.723 8.070 5.738 1.00 92.44 299 VAL A CA 1
ATOM 2392 C C . VAL A 1 299 ? -1.312 6.667 6.183 1.00 92.44 299 VAL A C 1
ATOM 2394 O O . VAL A 1 299 ? -0.687 6.528 7.221 1.00 92.44 299 VAL A O 1
ATOM 2397 N N . GLY A 1 300 ? -1.635 5.622 5.418 1.00 93.62 300 GLY A N 1
ATOM 2398 C CA . GLY A 1 300 ? -1.200 4.264 5.737 1.00 93.62 300 GLY A CA 1
ATOM 2399 C C . GLY A 1 300 ? -1.720 3.217 4.760 1.00 93.62 300 GLY A C 1
ATOM 2400 O O . GLY A 1 300 ? -2.431 3.531 3.802 1.00 93.62 300 GLY A O 1
ATOM 2401 N N . VAL A 1 301 ? -1.374 1.959 5.028 1.00 96.56 301 VAL A N 1
ATOM 2402 C CA . VAL A 1 301 ? -1.900 0.782 4.323 1.00 96.56 301 VAL A CA 1
ATOM 2403 C C . VAL A 1 301 ? -2.462 -0.211 5.318 1.00 96.56 301 VAL A C 1
ATOM 2405 O O . VAL A 1 301 ? -1.951 -0.362 6.430 1.00 96.56 301 VAL A O 1
ATOM 2408 N N . ALA A 1 302 ? -3.523 -0.890 4.912 1.00 96.38 302 ALA A N 1
ATOM 2409 C CA . ALA A 1 302 ? -4.203 -1.856 5.747 1.00 96.38 302 ALA A CA 1
ATOM 2410 C C . ALA A 1 302 ? -4.655 -3.063 4.930 1.00 96.38 302 ALA A C 1
ATOM 2412 O O . ALA A 1 302 ? -4.746 -3.016 3.700 1.00 96.38 302 ALA A O 1
ATOM 2413 N N . ARG A 1 303 ? -4.971 -4.137 5.648 1.00 97.06 303 ARG A N 1
ATOM 2414 C CA . ARG A 1 303 ? -5.713 -5.276 5.125 1.00 97.06 303 ARG A CA 1
ATOM 2415 C C . ARG A 1 303 ? -7.039 -5.405 5.849 1.00 97.06 303 ARG A C 1
ATOM 2417 O O . ARG A 1 303 ? -7.084 -5.212 7.058 1.00 97.06 303 ARG A O 1
ATOM 2424 N N . ILE A 1 304 ? -8.105 -5.707 5.112 1.00 97.88 304 ILE A N 1
ATOM 2425 C CA . ILE A 1 304 ? -9.466 -5.866 5.642 1.00 97.88 304 ILE A CA 1
ATOM 2426 C C . ILE A 1 304 ? -10.081 -7.134 5.054 1.00 97.88 304 ILE A C 1
ATOM 2428 O O . ILE A 1 304 ? -9.989 -7.372 3.851 1.00 97.88 304 ILE A O 1
ATOM 2432 N N . HIS A 1 305 ? -10.733 -7.939 5.888 1.00 97.81 305 HIS A N 1
ATOM 2433 C CA . HIS A 1 305 ? -11.491 -9.100 5.435 1.00 97.81 305 HIS A CA 1
ATOM 2434 C C . HIS A 1 305 ? -12.704 -8.685 4.580 1.00 97.81 305 HIS A C 1
ATOM 2436 O O . HIS A 1 305 ? -13.433 -7.753 4.931 1.00 97.81 305 HIS A O 1
ATOM 2442 N N . GLU A 1 306 ? -12.977 -9.401 3.489 1.00 97.75 306 GLU A N 1
ATOM 2443 C CA . GLU A 1 306 ? -13.994 -9.019 2.501 1.00 97.75 306 GLU A CA 1
ATOM 2444 C C . GLU A 1 306 ? -15.414 -8.917 3.082 1.00 97.75 306 GLU A C 1
ATOM 2446 O O . GLU A 1 306 ? -16.144 -7.984 2.756 1.00 97.75 306 GLU A O 1
ATOM 2451 N N . ASP A 1 307 ? -15.789 -9.799 4.013 1.00 97.62 307 ASP A N 1
ATOM 2452 C CA . ASP A 1 307 ? -17.093 -9.731 4.690 1.00 97.62 307 ASP A CA 1
ATOM 2453 C C . ASP A 1 307 ? -17.247 -8.463 5.547 1.00 97.62 307 ASP A C 1
ATOM 2455 O O . ASP A 1 307 ? -18.333 -7.872 5.622 1.00 97.62 307 ASP A O 1
ATOM 2459 N N . ALA A 1 308 ? -16.163 -8.023 6.197 1.00 98.06 308 ALA A N 1
ATOM 2460 C CA . ALA A 1 308 ? -16.154 -6.789 6.976 1.00 98.06 308 ALA A CA 1
ATOM 2461 C C . ALA A 1 308 ? -16.237 -5.566 6.055 1.00 98.06 308 ALA A C 1
ATOM 2463 O O . ALA A 1 308 ? -17.003 -4.642 6.335 1.00 98.06 308 ALA A O 1
ATOM 2464 N N . TRP A 1 309 ? -15.516 -5.602 4.930 1.00 98.25 309 TRP A N 1
ATOM 2465 C CA . TRP A 1 309 ? -15.593 -4.588 3.880 1.00 98.25 309 TRP A CA 1
ATOM 2466 C C . TRP A 1 309 ? -17.007 -4.468 3.310 1.00 98.25 309 TRP A C 1
ATOM 2468 O O . TRP A 1 309 ? -17.589 -3.386 3.337 1.00 98.25 309 TRP A O 1
ATOM 2478 N N . ALA A 1 310 ? -17.606 -5.579 2.875 1.00 97.44 310 ALA A N 1
ATOM 2479 C CA . ALA A 1 310 ? -18.959 -5.613 2.328 1.00 97.44 310 ALA A CA 1
ATOM 2480 C C . ALA A 1 310 ? -19.998 -5.107 3.344 1.00 97.44 310 ALA A C 1
ATOM 2482 O O . ALA A 1 310 ? -20.872 -4.305 3.006 1.00 97.44 310 ALA A O 1
ATOM 2483 N N . SER A 1 311 ? -19.858 -5.501 4.614 1.00 97.12 311 SER A N 1
ATOM 2484 C CA . SER A 1 311 ? -20.719 -5.033 5.709 1.00 97.12 311 SER A CA 1
ATOM 2485 C C . SER A 1 311 ? -20.625 -3.524 5.959 1.00 97.12 311 SER A C 1
ATOM 2487 O O . SER A 1 311 ? -21.571 -2.937 6.485 1.00 97.12 311 SER A O 1
ATOM 2489 N N . ALA A 1 312 ? -19.511 -2.888 5.589 1.00 96.88 312 ALA A N 1
ATOM 2490 C CA . ALA A 1 312 ? -19.295 -1.450 5.728 1.00 96.88 312 ALA A CA 1
ATOM 2491 C C . ALA A 1 312 ? -19.904 -0.620 4.580 1.00 96.88 312 ALA A C 1
ATOM 2493 O O . ALA A 1 312 ? -19.754 0.601 4.566 1.00 96.88 312 ALA A O 1
ATOM 2494 N N . SER A 1 313 ? -20.656 -1.254 3.667 1.00 96.19 313 SER A N 1
ATOM 2495 C CA . SER A 1 313 ? -21.383 -0.597 2.569 1.00 96.19 313 SER A CA 1
ATOM 2496 C C . SER A 1 313 ? -20.467 0.232 1.651 1.00 96.19 313 SER A C 1
ATOM 2498 O O . SER A 1 313 ? -20.622 1.458 1.580 1.00 96.19 313 SER A O 1
ATOM 2500 N N . PRO A 1 314 ? -19.515 -0.418 0.953 1.00 97.50 314 PRO A N 1
ATOM 2501 C CA . PRO A 1 314 ? -18.560 0.260 0.088 1.00 97.50 314 PRO A CA 1
ATOM 2502 C C . PRO A 1 314 ? -19.265 1.040 -1.015 1.00 97.50 314 PRO A C 1
ATOM 2504 O O . PRO A 1 314 ? -20.281 0.613 -1.567 1.00 97.50 314 PRO A O 1
ATOM 2507 N N . ARG A 1 315 ? -18.709 2.204 -1.343 1.00 95.50 315 ARG A N 1
ATOM 2508 C CA . ARG A 1 315 ? -19.220 3.080 -2.397 1.00 95.50 315 ARG A CA 1
ATOM 2509 C C . ARG A 1 315 ? -18.137 3.356 -3.407 1.00 95.50 315 ARG A C 1
ATOM 2511 O O . ARG A 1 315 ? -16.982 3.540 -3.047 1.00 95.50 315 ARG A O 1
ATOM 2518 N N . ARG A 1 316 ? -18.521 3.432 -4.674 1.00 93.62 316 ARG A N 1
ATOM 2519 C CA . ARG A 1 316 ? -17.606 3.870 -5.719 1.00 93.62 316 ARG A CA 1
ATOM 2520 C C . ARG A 1 316 ? -17.304 5.359 -5.543 1.00 93.62 316 ARG A C 1
ATOM 2522 O O . ARG A 1 316 ? -18.229 6.143 -5.331 1.00 93.62 316 ARG A O 1
ATOM 2529 N N . LYS A 1 317 ? -16.030 5.732 -5.618 1.00 92.88 317 LYS A N 1
ATOM 2530 C CA . LYS A 1 317 ? -15.557 7.105 -5.456 1.00 92.88 317 LYS A CA 1
ATOM 2531 C C . LYS A 1 317 ? -14.298 7.337 -6.286 1.00 92.88 317 LYS A C 1
ATOM 2533 O O . LYS A 1 317 ? -13.473 6.431 -6.420 1.00 92.88 317 LYS A O 1
ATOM 2538 N N . PHE A 1 318 ? -14.163 8.542 -6.819 1.00 92.88 318 PHE A N 1
ATOM 2539 C CA . PHE A 1 318 ? -12.935 9.001 -7.444 1.00 92.88 318 PHE A CA 1
ATOM 2540 C C . PHE A 1 318 ? -12.018 9.589 -6.377 1.00 92.88 318 PHE A C 1
ATOM 2542 O O . PHE A 1 318 ? -12.418 10.450 -5.589 1.00 92.88 318 PHE A O 1
ATOM 2549 N N . VAL A 1 319 ? -10.813 9.042 -6.288 1.00 93.75 319 VAL A N 1
ATOM 2550 C CA . VAL A 1 319 ? -9.804 9.396 -5.294 1.00 93.75 319 VAL A CA 1
ATOM 2551 C C . VAL A 1 319 ? -8.732 10.242 -5.970 1.00 93.75 319 VAL A C 1
ATOM 2553 O O . VAL A 1 319 ? -8.307 9.914 -7.072 1.00 93.75 319 VAL A O 1
ATOM 2556 N N . VAL A 1 320 ? -8.292 11.308 -5.295 1.00 93.19 320 VAL A N 1
ATOM 2557 C CA . VAL A 1 320 ? -7.273 12.261 -5.765 1.00 93.19 320 VAL A CA 1
ATOM 2558 C C . VAL A 1 320 ? -6.186 12.367 -4.686 1.00 93.19 320 VAL A C 1
ATOM 2560 O O . VAL A 1 320 ? -6.436 13.003 -3.666 1.00 93.19 320 VAL A O 1
ATOM 2563 N N . LEU A 1 321 ? -5.030 11.713 -4.879 1.00 91.94 321 LEU A N 1
ATOM 2564 C CA . LEU A 1 321 ? -3.920 11.570 -3.910 1.00 91.94 321 LEU A CA 1
ATOM 2565 C C . LEU A 1 321 ? -2.678 12.421 -4.194 1.00 91.94 321 LEU A C 1
ATOM 2567 O O . LEU A 1 321 ? -2.230 12.442 -5.363 1.00 91.94 321 LEU A O 1
#

Sequence (321 aa):
DPAIEGVSDWFAGFDCYNQLVTTYTNQNLFKTPERVETLMQFSDSLEKISENCGGYLCNGLPEAVLDLALLWAPAGPLVRNDDSPSWSWAGWLGQVNYPFDPTNCPDLHGANSTLWFKSEIREFHLGCESSPHTIRRTQEPKLRIEYPEYNEPLPDASDEVDPNSGTLQFWTQTISARGWVVEQLKRSSGQIPCSHLVNPKGKHCGVVMDYEHSLPNFDASAKYEFALLSRNFSQEPISTVKRSKIPTIHPPGTPIWESKRFLWNEDVVDYDPREYKAGPWAVLNVLLIKWEGGKAERVGVARIHEDAWASASPRRKFVVL

Nearest PDB structures (foldseek):
  5dmq-assembly1_A  TM=5.326E-01  e=3.398E+00  Moloney murine leukemia virus isolate Shinnick
  4mh8-assembly1_A  TM=5.181E-01  e=3.605E+00  Moloney murine leukemia virus isolate Shinnick
  5yhu-assembly1_A  TM=1.596E-01  e=1.320E+00  Homo sapiens